Protein AF-A0A9D7UVH6-F1 (afdb_monomer_lite)

Foldseek 3Di:
DQLVVLLVCVVVVVLVSSQVSLVVLVVVCVVPPDDPPPLSSLLSNLVSQLVVVVVVDPDPCSVQAPRPSLVSLVVSLVVLVVVLVPDPDPVVSVVSCPPPSNVVSVVSNVVPPQDWDKFWFFALVQPDPDPQDPVRTDIFTDGQDDPVLSVDPDPLVSLLVSLVRVVVRCVVVRGDHDLVRSCVVSVHDSVSSVVSVVVVVVVD

Secondary structure (DSSP, 8-state):
-HHHHHHHHHHTT-HHHHHHHHHHHHHHHHHS---TTHHHHHHHHHHHHHHHHHHH---S-GGGS--HHHHHHHHHHHHHHHHHHTSS-HHHHHHHHTSHHHHHHHHHHHHHS---EEEEEEBGGG--SS---GGGEEEEEE-SS-GGGGG---HHHHHHHHHHHHHHHHHHTTB---HHHHHHHTT--HHHHHHHHHHHHHH-

Radius of gyration: 22.28 Å; chains: 1; bounding box: 56×31×60 Å

Sequence (204 aa):
MQSFQAYALWQMGRGKEALALSAAAVAALEQTPGGECIQDIYWHHSQILADDERRATNDEDWSLVVSRASEYVEKAYRIVTQQAESLPDEAWQEQFWRRPLHNAIRAAWQARQPQKARVCLPRLETAVAGRTAVDQTIEIEWTPTHPDDAYIQDKVVRRRRQLARLLAKAEAQGGRPTIADLAAALNSSPPTIKRDLAAIRRDA

pLDDT: mean 87.15, std 12.06, range [50.94, 97.81]

Structure (mmCIF, N/CA/C/O backbone):
data_AF-A0A9D7UVH6-F1
#
_entry.id   AF-A0A9D7UVH6-F1
#
loop_
_atom_site.group_PDB
_atom_site.id
_atom_site.type_symbol
_atom_site.label_atom_id
_atom_site.label_alt_id
_atom_site.label_comp_id
_atom_site.label_asym_id
_atom_site.label_entity_id
_atom_site.label_seq_id
_atom_site.pdbx_PDB_ins_code
_atom_site.Cartn_x
_atom_site.Cartn_y
_atom_site.Cartn_z
_atom_site.occupancy
_atom_site.B_iso_or_equiv
_atom_site.auth_seq_id
_atom_site.auth_comp_id
_atom_site.auth_asym_id
_atom_site.auth_atom_id
_atom_site.pdbx_PDB_model_num
ATOM 1 N N . MET A 1 1 ? 15.902 -3.845 -20.488 1.00 79.44 1 MET A N 1
ATOM 2 C CA . MET A 1 1 ? 15.672 -2.671 -21.373 1.00 79.44 1 MET A CA 1
ATOM 3 C C . MET A 1 1 ? 14.195 -2.308 -21.552 1.00 79.44 1 MET A C 1
ATOM 5 O O . MET A 1 1 ? 13.884 -1.128 -21.465 1.00 79.44 1 MET A O 1
ATOM 9 N N . GLN A 1 2 ? 13.280 -3.264 -21.758 1.00 90.75 2 GLN A N 1
ATOM 10 C CA . GLN A 1 2 ? 11.856 -2.966 -22.016 1.00 90.75 2 GLN A CA 1
ATOM 11 C C . GLN A 1 2 ? 11.158 -2.151 -20.908 1.00 90.75 2 GLN A C 1
ATOM 13 O O . GLN A 1 2 ? 10.370 -1.264 -21.220 1.00 90.75 2 GLN A O 1
ATOM 18 N N . SER A 1 3 ? 11.480 -2.375 -19.628 1.00 93.19 3 SER A N 1
ATOM 19 C CA . SER A 1 3 ? 10.894 -1.607 -18.515 1.00 93.19 3 SER A CA 1
ATOM 20 C C . SER A 1 3 ? 11.265 -0.119 -18.539 1.00 93.19 3 SER A C 1
ATOM 22 O O . SER A 1 3 ? 10.402 0.725 -18.325 1.00 93.19 3 SER A O 1
ATOM 24 N N . PHE A 1 4 ? 12.518 0.222 -18.851 1.00 95.50 4 PHE A N 1
ATOM 25 C CA . PHE A 1 4 ? 12.967 1.614 -18.982 1.00 95.50 4 PHE A CA 1
ATOM 26 C C . PHE A 1 4 ? 12.319 2.309 -20.179 1.00 95.50 4 PHE A C 1
ATOM 28 O O . PHE A 1 4 ? 11.916 3.464 -20.079 1.00 95.50 4 PHE A O 1
ATOM 35 N N . GLN A 1 5 ? 12.158 1.592 -21.295 1.00 97.00 5 GLN A N 1
ATOM 36 C CA . GLN A 1 5 ? 11.414 2.099 -22.446 1.00 97.00 5 GLN A CA 1
ATOM 37 C C . GLN A 1 5 ? 9.944 2.354 -22.084 1.00 97.00 5 GLN A C 1
ATOM 39 O O . GLN A 1 5 ? 9.411 3.408 -22.425 1.00 97.00 5 GLN A O 1
ATOM 44 N N . ALA A 1 6 ? 9.300 1.436 -21.357 1.00 96.75 6 ALA A N 1
ATOM 45 C CA . ALA A 1 6 ? 7.934 1.628 -20.876 1.00 96.75 6 ALA A CA 1
ATOM 46 C C . ALA A 1 6 ? 7.826 2.862 -19.969 1.00 96.75 6 ALA A C 1
ATOM 48 O O . ALA A 1 6 ? 6.933 3.687 -20.150 1.00 96.75 6 ALA A O 1
ATOM 49 N N . TYR A 1 7 ? 8.776 3.036 -19.048 1.00 95.62 7 TYR A N 1
ATOM 50 C CA . TYR A 1 7 ? 8.822 4.201 -18.170 1.00 95.62 7 TYR A CA 1
ATOM 51 C C . TYR A 1 7 ? 9.022 5.513 -18.946 1.00 95.62 7 TYR A C 1
ATOM 53 O O . TYR A 1 7 ? 8.344 6.500 -18.672 1.00 95.62 7 TYR A O 1
ATOM 61 N N . ALA A 1 8 ? 9.881 5.523 -19.969 1.00 97.25 8 ALA A N 1
ATOM 62 C CA . ALA A 1 8 ? 10.058 6.684 -20.841 1.00 97.25 8 ALA A CA 1
ATOM 63 C C . ALA A 1 8 ? 8.774 7.029 -21.617 1.00 97.25 8 ALA A C 1
ATOM 65 O O . ALA A 1 8 ? 8.382 8.193 -21.671 1.00 97.25 8 ALA A O 1
ATOM 66 N N . LEU A 1 9 ? 8.077 6.027 -22.168 1.00 97.44 9 LEU A N 1
ATOM 67 C CA . LEU A 1 9 ? 6.782 6.224 -22.832 1.00 97.44 9 LEU A CA 1
ATOM 68 C C . LEU A 1 9 ? 5.736 6.808 -21.875 1.00 97.44 9 LEU A C 1
ATOM 70 O O . LEU A 1 9 ? 4.976 7.697 -22.263 1.00 97.44 9 LEU A O 1
ATOM 74 N N . TRP A 1 10 ? 5.721 6.347 -20.623 1.00 97.19 10 TRP A N 1
ATOM 75 C CA . TRP A 1 10 ? 4.830 6.871 -19.591 1.00 97.19 10 TRP A CA 1
ATOM 76 C C . TRP A 1 10 ? 5.097 8.351 -19.304 1.00 97.19 10 TRP A C 1
ATOM 78 O O . TRP A 1 10 ? 4.164 9.152 -19.333 1.00 97.19 10 TRP A O 1
ATOM 88 N N . GLN A 1 11 ? 6.368 8.733 -19.137 1.00 96.12 11 GLN A N 1
ATOM 89 C CA . GLN A 1 11 ? 6.783 10.130 -18.945 1.00 96.12 11 GLN A CA 1
ATOM 90 C C . GLN A 1 11 ? 6.410 11.033 -20.133 1.00 96.12 11 GLN A C 1
ATOM 92 O O . GLN A 1 11 ? 6.140 12.216 -19.954 1.00 96.12 11 GLN A O 1
ATOM 97 N N . MET A 1 12 ? 6.329 10.476 -21.345 1.00 97.31 12 MET A N 1
ATOM 98 C CA . MET A 1 12 ? 5.872 11.182 -22.551 1.00 97.31 12 MET A CA 1
ATOM 99 C C . MET A 1 12 ? 4.338 11.224 -22.702 1.00 97.31 12 MET A C 1
ATOM 101 O O . MET A 1 12 ? 3.833 11.630 -23.746 1.00 97.31 12 MET A O 1
ATOM 105 N N . GLY A 1 13 ? 3.576 10.769 -21.703 1.00 95.62 13 GLY A N 1
ATOM 106 C CA . GLY A 1 13 ? 2.111 10.760 -21.731 1.00 95.62 13 GLY A CA 1
ATOM 107 C C . GLY A 1 13 ? 1.484 9.604 -22.520 1.00 95.62 13 GLY A C 1
ATOM 108 O O . GLY A 1 13 ? 0.258 9.529 -22.621 1.00 95.62 13 GLY A O 1
ATOM 109 N N . ARG A 1 14 ? 2.279 8.653 -23.033 1.00 96.69 14 ARG A N 1
ATOM 110 C CA . ARG A 1 14 ? 1.808 7.493 -23.817 1.00 96.69 14 ARG A CA 1
ATOM 111 C C . ARG A 1 14 ? 1.398 6.328 -22.909 1.00 96.69 14 ARG A C 1
ATOM 113 O O . ARG A 1 14 ? 1.913 5.218 -23.022 1.00 96.69 14 ARG A O 1
ATOM 120 N N . GLY A 1 15 ? 0.456 6.589 -21.999 1.00 95.19 15 GLY A N 1
ATOM 121 C CA . GLY A 1 15 ? 0.085 5.683 -20.901 1.00 95.19 15 GLY A CA 1
ATOM 122 C C . GLY A 1 15 ? -0.301 4.265 -21.339 1.00 95.19 15 GLY A C 1
ATOM 123 O O . GLY A 1 15 ? 0.240 3.301 -20.810 1.00 95.19 15 GLY A O 1
ATOM 124 N N . LYS A 1 16 ? -1.157 4.119 -22.362 1.00 95.75 16 LYS A N 1
ATOM 125 C CA . LYS A 1 16 ? -1.603 2.795 -22.847 1.00 95.75 16 LYS A CA 1
ATOM 126 C C . LYS A 1 16 ? -0.449 1.933 -23.367 1.00 95.75 16 LYS A C 1
ATOM 128 O O . LYS A 1 16 ? -0.381 0.743 -23.077 1.00 95.75 16 LYS A O 1
ATOM 133 N N . GLU A 1 17 ? 0.465 2.536 -24.123 1.00 97.38 17 GLU A N 1
ATOM 134 C CA . GLU A 1 17 ? 1.629 1.834 -24.671 1.00 97.38 17 GLU A CA 1
ATOM 135 C C . GLU A 1 17 ? 2.638 1.487 -23.578 1.00 97.38 17 GLU A C 1
ATOM 137 O O . GLU A 1 17 ? 3.169 0.378 -23.550 1.00 97.38 17 GLU A O 1
ATOM 142 N N . ALA A 1 18 ? 2.860 2.413 -22.643 1.00 97.56 18 ALA A N 1
ATOM 143 C CA . ALA A 1 18 ? 3.689 2.172 -21.474 1.00 97.56 18 ALA A CA 1
ATOM 144 C C . ALA A 1 18 ? 3.146 1.026 -20.609 1.00 97.56 18 ALA A C 1
ATOM 146 O O . ALA A 1 18 ? 3.911 0.174 -20.153 1.00 97.56 18 ALA A O 1
ATOM 147 N N . LEU A 1 19 ? 1.827 0.965 -20.407 1.00 96.69 19 LEU A N 1
ATOM 148 C CA . LEU A 1 19 ? 1.192 -0.102 -19.643 1.00 96.69 19 LEU A CA 1
ATOM 149 C C . LEU A 1 19 ? 1.368 -1.456 -20.334 1.00 96.69 19 LEU A C 1
ATOM 151 O O . LEU A 1 19 ? 1.836 -2.397 -19.700 1.00 96.69 19 LEU A O 1
ATOM 155 N N . ALA A 1 20 ? 1.077 -1.542 -21.635 1.00 97.25 20 ALA A N 1
ATOM 156 C CA . ALA A 1 20 ? 1.255 -2.775 -22.398 1.00 97.25 20 ALA A CA 1
ATOM 157 C C . ALA A 1 20 ? 2.717 -3.260 -22.380 1.00 97.25 20 ALA A C 1
ATOM 159 O O . ALA A 1 20 ? 2.982 -4.435 -22.124 1.00 97.25 20 ALA A O 1
ATOM 160 N N . LEU A 1 21 ? 3.675 -2.351 -22.593 1.00 97.81 21 LEU A N 1
ATOM 161 C CA . LEU A 1 21 ? 5.096 -2.696 -22.622 1.00 97.81 21 LEU A CA 1
ATOM 162 C C . LEU A 1 21 ? 5.633 -3.087 -21.237 1.00 97.81 21 LEU A C 1
ATOM 164 O O . LEU A 1 21 ? 6.409 -4.036 -21.126 1.00 97.81 21 LEU A O 1
ATOM 168 N N . SER A 1 22 ? 5.216 -2.393 -20.174 1.00 97.62 22 SER A N 1
ATOM 169 C CA . SER A 1 22 ? 5.611 -2.755 -18.806 1.00 97.62 22 SER A CA 1
ATOM 170 C C . SER A 1 22 ? 4.994 -4.082 -18.359 1.00 97.62 22 SER A C 1
ATOM 172 O O . SER A 1 22 ? 5.694 -4.885 -17.748 1.00 97.62 22 SER A O 1
ATOM 174 N N . ALA A 1 23 ? 3.737 -4.360 -18.725 1.00 97.06 23 ALA A N 1
ATOM 175 C CA . ALA A 1 23 ? 3.093 -5.645 -18.463 1.00 97.06 23 ALA A CA 1
ATOM 176 C C . ALA A 1 23 ? 3.812 -6.799 -19.182 1.00 97.06 23 ALA A C 1
ATOM 178 O O . ALA A 1 23 ? 4.048 -7.844 -18.580 1.00 97.06 23 ALA A O 1
ATOM 179 N N . ALA A 1 24 ? 4.231 -6.599 -20.437 1.00 97.06 24 ALA A N 1
ATOM 180 C CA . ALA A 1 24 ? 5.031 -7.582 -21.168 1.00 97.06 24 ALA A CA 1
ATOM 181 C C . ALA A 1 24 ? 6.394 -7.836 -20.499 1.00 97.06 24 ALA A C 1
ATOM 183 O O . ALA A 1 24 ? 6.820 -8.985 -20.394 1.00 97.06 24 ALA A O 1
ATOM 184 N N . ALA A 1 25 ? 7.055 -6.786 -19.995 1.00 96.62 25 ALA A N 1
ATOM 185 C CA . ALA A 1 25 ? 8.318 -6.923 -19.271 1.00 96.62 25 ALA A CA 1
ATOM 186 C C . ALA A 1 25 ? 8.159 -7.720 -17.961 1.00 96.62 25 ALA A C 1
ATOM 188 O O . ALA A 1 25 ? 9.009 -8.552 -17.648 1.00 96.62 25 ALA A O 1
ATOM 189 N N . VAL A 1 26 ? 7.067 -7.499 -17.219 1.00 97.00 26 VAL A N 1
ATOM 190 C CA . VAL A 1 26 ? 6.727 -8.292 -16.025 1.00 97.00 26 VAL A CA 1
ATOM 191 C C . VAL A 1 26 ? 6.454 -9.747 -16.397 1.00 97.00 26 VAL A C 1
ATOM 193 O O . VAL A 1 26 ? 7.028 -10.641 -15.784 1.00 97.00 26 VAL A O 1
ATOM 196 N N . ALA A 1 27 ? 5.644 -9.998 -17.428 1.00 96.38 27 ALA A N 1
ATOM 197 C CA . ALA A 1 27 ? 5.330 -11.357 -17.863 1.00 96.38 27 ALA A CA 1
ATOM 198 C C . ALA A 1 27 ? 6.587 -12.133 -18.295 1.00 96.38 27 ALA A C 1
ATOM 200 O O . ALA A 1 27 ? 6.740 -13.300 -17.944 1.00 96.38 27 ALA A O 1
ATOM 201 N N . ALA A 1 28 ? 7.514 -11.487 -19.009 1.00 95.62 28 ALA A N 1
ATOM 202 C CA . ALA A 1 28 ? 8.786 -12.095 -19.396 1.00 95.62 28 ALA A CA 1
ATOM 203 C C . ALA A 1 28 ? 9.656 -12.446 -18.175 1.00 95.62 28 ALA A C 1
ATOM 205 O O . ALA A 1 28 ? 10.210 -13.542 -18.105 1.00 95.62 28 ALA A O 1
ATOM 206 N N . LEU A 1 29 ? 9.731 -11.543 -17.191 1.00 95.88 29 LEU A N 1
ATOM 207 C CA . LEU A 1 29 ? 10.433 -11.781 -15.928 1.00 95.88 29 LEU A CA 1
ATOM 208 C C . LEU A 1 29 ? 9.811 -12.940 -15.129 1.00 95.88 29 LEU A C 1
ATOM 210 O O . LEU A 1 29 ? 10.537 -13.737 -14.546 1.00 95.88 29 LEU A O 1
ATOM 214 N N . GLU A 1 30 ? 8.482 -13.052 -15.095 1.00 93.94 30 GLU A N 1
ATOM 215 C CA . GLU A 1 30 ? 7.788 -14.129 -14.377 1.00 93.94 30 GLU A CA 1
ATOM 216 C C . GLU A 1 30 ? 7.937 -15.494 -15.074 1.00 93.94 30 GLU A C 1
ATOM 218 O O . GLU A 1 30 ? 7.978 -16.522 -14.401 1.00 93.94 30 GLU A O 1
ATOM 223 N N . GLN A 1 31 ? 8.084 -15.518 -16.404 1.00 95.31 31 GLN A N 1
ATOM 224 C CA . GLN A 1 31 ? 8.358 -16.744 -17.166 1.00 95.31 31 GLN A CA 1
ATOM 225 C C . GLN A 1 31 ? 9.802 -17.229 -17.024 1.00 95.31 31 GLN A C 1
ATOM 227 O O . GLN A 1 31 ? 10.060 -18.431 -17.046 1.00 95.31 31 GLN A O 1
ATOM 232 N N . THR A 1 32 ? 10.764 -16.316 -16.913 1.00 93.56 32 THR A N 1
ATOM 233 C CA . THR A 1 32 ? 12.180 -16.655 -16.726 1.00 93.56 32 THR A CA 1
ATOM 234 C C . THR A 1 32 ? 12.763 -15.780 -15.620 1.00 93.56 32 THR A C 1
ATOM 236 O O . THR A 1 32 ? 13.377 -14.750 -15.906 1.00 93.56 32 THR A O 1
ATOM 239 N N . PRO A 1 33 ? 12.564 -16.171 -14.345 1.00 89.50 33 PRO A N 1
ATOM 240 C CA . PRO A 1 33 ? 13.056 -15.402 -13.214 1.00 89.50 33 PRO A CA 1
ATOM 241 C C . PRO A 1 33 ? 14.580 -15.291 -13.237 1.00 89.50 33 PRO A C 1
ATOM 243 O O . PRO A 1 33 ? 15.288 -16.293 -13.323 1.00 89.50 33 PRO A O 1
ATOM 246 N N . GLY A 1 34 ? 15.086 -14.066 -13.129 1.00 86.31 34 GLY A N 1
ATOM 247 C CA . GLY A 1 34 ? 16.517 -13.782 -13.116 1.00 86.31 34 GLY A CA 1
ATOM 248 C C . GLY A 1 34 ? 16.868 -12.519 -13.897 1.00 86.31 34 GLY A C 1
ATOM 249 O O . GLY A 1 34 ? 16.015 -11.893 -14.523 1.00 86.31 34 GLY A O 1
ATOM 250 N N . GLY A 1 35 ? 18.145 -12.146 -13.842 1.00 87.56 35 GLY A N 1
ATOM 251 C CA . GLY A 1 35 ? 18.682 -10.969 -14.521 1.00 87.56 35 GLY A CA 1
ATOM 252 C C . GLY A 1 35 ? 18.925 -9.775 -13.601 1.00 87.56 35 GLY A C 1
ATOM 253 O O . GLY A 1 35 ? 18.605 -9.777 -12.413 1.00 87.56 35 GLY A O 1
ATOM 254 N N . GLU A 1 36 ? 19.541 -8.748 -14.172 1.00 83.69 36 GLU A N 1
ATOM 255 C CA . GLU A 1 36 ? 19.801 -7.481 -13.495 1.00 83.69 36 GLU A CA 1
ATOM 256 C C . GLU A 1 36 ? 18.535 -6.606 -13.491 1.00 83.69 36 GLU A C 1
ATOM 258 O O . GLU A 1 36 ? 17.686 -6.712 -14.379 1.00 83.69 36 GLU A O 1
ATOM 263 N N . CYS A 1 37 ? 18.410 -5.715 -12.501 1.00 90.44 37 CYS A N 1
ATOM 264 C CA . CYS A 1 37 ? 17.332 -4.715 -12.429 1.00 90.44 37 CYS A CA 1
ATOM 265 C C . CYS A 1 37 ? 15.901 -5.287 -12.305 1.00 90.44 37 CYS A C 1
ATOM 267 O O . CYS A 1 37 ? 14.936 -4.669 -12.762 1.00 90.44 37 CYS A O 1
ATOM 269 N N . ILE A 1 38 ? 15.729 -6.451 -11.666 1.00 95.62 38 ILE A N 1
ATOM 270 C CA . ILE A 1 38 ? 14.406 -7.051 -11.387 1.00 95.62 38 ILE A CA 1
ATOM 271 C C . ILE A 1 38 ? 13.506 -6.061 -10.627 1.00 95.62 38 ILE A C 1
ATOM 273 O O . ILE A 1 38 ? 12.335 -5.879 -10.968 1.00 95.62 38 ILE A O 1
ATOM 277 N N . GLN A 1 39 ? 14.062 -5.378 -9.623 1.00 95.88 39 GLN A N 1
ATOM 278 C CA . GLN A 1 39 ? 13.358 -4.366 -8.839 1.00 95.88 39 GLN A CA 1
ATOM 279 C C . GLN A 1 39 ? 12.865 -3.188 -9.693 1.00 95.88 39 GLN A C 1
ATOM 281 O O . GLN A 1 39 ? 11.768 -2.689 -9.453 1.00 95.88 39 GLN A O 1
ATOM 286 N N . ASP A 1 40 ? 13.621 -2.781 -10.719 1.00 96.62 40 ASP A N 1
ATOM 287 C CA . ASP A 1 40 ? 13.246 -1.704 -11.636 1.00 96.62 40 ASP A CA 1
ATOM 288 C C . ASP A 1 40 ? 12.039 -2.098 -12.492 1.00 96.62 40 ASP A C 1
ATOM 290 O O . ASP A 1 40 ? 11.161 -1.275 -12.737 1.00 96.62 40 ASP A O 1
ATOM 294 N N . ILE A 1 41 ? 11.961 -3.360 -12.936 1.00 97.12 41 ILE A N 1
ATOM 295 C CA . ILE A 1 41 ? 10.827 -3.864 -13.729 1.00 97.12 41 ILE A CA 1
ATOM 296 C C . ILE A 1 41 ? 9.531 -3.757 -12.918 1.00 97.12 41 ILE A C 1
ATOM 298 O O . ILE A 1 41 ? 8.565 -3.146 -13.383 1.00 97.12 41 ILE A O 1
ATOM 302 N N . TYR A 1 42 ? 9.527 -4.291 -11.695 1.00 97.56 42 TYR A N 1
ATOM 303 C CA . TYR A 1 42 ? 8.358 -4.223 -10.818 1.00 97.56 42 TYR A CA 1
ATOM 304 C C . TYR A 1 42 ? 8.028 -2.790 -10.395 1.00 97.56 42 TYR A C 1
ATOM 306 O O . TYR A 1 42 ? 6.858 -2.400 -10.406 1.00 97.56 42 TYR A O 1
ATOM 314 N N . TRP A 1 43 ? 9.042 -1.979 -10.083 1.00 97.44 43 TRP A N 1
ATOM 315 C CA . TRP A 1 43 ? 8.845 -0.581 -9.720 1.00 97.44 43 TRP A CA 1
ATOM 316 C C . TRP A 1 43 ? 8.212 0.219 -10.860 1.00 97.44 43 TRP A C 1
ATOM 318 O O . TRP A 1 43 ? 7.159 0.821 -10.654 1.00 97.44 43 TRP A O 1
ATOM 328 N N . HIS A 1 44 ? 8.784 0.189 -12.068 1.00 97.50 44 HIS A N 1
ATOM 329 C CA . HIS A 1 44 ? 8.237 0.912 -13.219 1.00 97.50 44 HIS A CA 1
ATOM 330 C C . HIS A 1 44 ? 6.808 0.475 -13.535 1.00 97.50 44 HIS A C 1
ATOM 332 O O . HIS A 1 44 ? 5.945 1.332 -13.721 1.00 97.50 44 HIS A O 1
ATOM 338 N N . HIS A 1 45 ? 6.533 -0.834 -13.539 1.00 97.38 45 HIS A N 1
ATOM 339 C CA . HIS A 1 45 ? 5.181 -1.325 -13.784 1.00 97.38 45 HIS A CA 1
ATOM 340 C C . HIS A 1 45 ? 4.199 -0.831 -12.713 1.00 97.38 45 HIS A C 1
ATOM 342 O O . HIS A 1 45 ? 3.116 -0.371 -13.059 1.00 97.38 45 HIS A O 1
ATOM 348 N N . SER A 1 46 ? 4.601 -0.814 -11.435 1.00 95.88 46 SER A N 1
ATOM 349 C CA . SER A 1 46 ? 3.764 -0.268 -10.358 1.00 95.88 46 SER A CA 1
ATOM 350 C C . SER A 1 46 ? 3.417 1.213 -10.559 1.00 95.88 46 SER A C 1
ATOM 352 O O . SER A 1 46 ? 2.274 1.605 -10.346 1.00 95.88 46 SER A O 1
ATOM 354 N N . GLN A 1 47 ? 4.366 2.043 -11.006 1.00 95.38 47 GLN A N 1
ATOM 355 C CA . GLN A 1 47 ? 4.123 3.475 -11.218 1.00 95.38 47 GLN A CA 1
ATOM 356 C C . GLN A 1 47 ? 3.153 3.709 -12.378 1.00 95.38 47 GLN A C 1
ATOM 358 O O . GLN A 1 47 ? 2.213 4.492 -12.259 1.00 95.38 47 GLN A O 1
ATOM 363 N N . ILE A 1 48 ? 3.363 2.985 -13.480 1.00 95.75 48 ILE A N 1
ATOM 364 C CA . ILE A 1 48 ? 2.525 3.069 -14.679 1.00 95.75 48 ILE A CA 1
ATOM 365 C C . ILE A 1 48 ? 1.106 2.581 -14.374 1.00 95.75 48 ILE A C 1
ATOM 367 O O . ILE A 1 48 ? 0.137 3.241 -14.738 1.00 95.75 48 ILE A O 1
ATOM 371 N N . LEU A 1 49 ? 0.982 1.451 -13.675 1.00 94.00 49 LEU A N 1
ATOM 372 C CA . LEU A 1 49 ? -0.302 0.863 -13.312 1.00 94.00 49 LEU A CA 1
ATOM 373 C C . LEU A 1 49 ? -1.079 1.760 -12.343 1.00 94.00 49 LEU A C 1
ATOM 375 O O . LEU A 1 49 ? -2.266 1.975 -12.545 1.00 94.00 49 LEU A O 1
ATOM 379 N N . ALA A 1 50 ? -0.413 2.348 -11.345 1.00 90.44 50 ALA A N 1
ATOM 380 C CA . ALA A 1 50 ? -1.059 3.274 -10.416 1.00 90.44 50 ALA A CA 1
ATOM 381 C C . ALA A 1 50 ? -1.606 4.530 -11.118 1.00 90.44 50 ALA A C 1
ATOM 383 O O . ALA A 1 50 ? -2.654 5.035 -10.727 1.00 90.44 50 ALA A O 1
ATOM 384 N N . ASP A 1 51 ? -0.909 5.049 -12.133 1.00 90.50 51 ASP A N 1
ATOM 385 C CA . ASP A 1 51 ? -1.367 6.202 -12.918 1.00 90.50 51 ASP A CA 1
ATOM 386 C C . ASP A 1 51 ? -2.494 5.841 -13.899 1.00 90.50 51 ASP A C 1
ATOM 388 O O . ASP A 1 51 ? -3.435 6.615 -14.060 1.00 90.50 51 ASP A O 1
ATOM 392 N N . ASP A 1 52 ? -2.434 4.667 -14.532 1.00 91.00 52 ASP A N 1
ATOM 393 C CA . ASP A 1 52 ? -3.513 4.180 -15.401 1.00 91.00 52 ASP A CA 1
ATOM 394 C C . ASP A 1 52 ? -4.801 3.956 -14.612 1.00 91.00 52 ASP A C 1
ATOM 396 O O . ASP A 1 52 ? -5.851 4.493 -14.973 1.00 91.00 52 ASP A O 1
ATOM 400 N N . GLU A 1 53 ? -4.697 3.258 -13.477 1.00 87.38 53 GLU A N 1
ATOM 401 C CA . GLU A 1 53 ? -5.828 3.099 -12.579 1.00 87.38 53 GLU A CA 1
ATOM 402 C C . GLU A 1 53 ? -6.323 4.491 -12.157 1.00 87.38 53 GLU A C 1
ATOM 404 O O . GLU A 1 53 ? -7.523 4.731 -12.287 1.00 87.38 53 GLU A O 1
ATOM 409 N N . ARG A 1 54 ? -5.421 5.442 -11.807 1.00 83.81 54 ARG A N 1
ATOM 410 C CA . ARG A 1 54 ? -5.762 6.846 -11.465 1.00 83.81 54 ARG A CA 1
ATOM 411 C C . ARG A 1 54 ? -6.719 7.502 -12.438 1.00 83.81 54 ARG A C 1
ATOM 413 O O . ARG A 1 54 ? -7.678 8.151 -12.031 1.00 83.81 54 ARG A O 1
ATOM 420 N N . ARG A 1 55 ? -6.435 7.333 -13.722 1.00 84.31 55 ARG A N 1
ATOM 421 C CA . ARG A 1 55 ? -7.204 7.925 -14.816 1.00 84.31 55 ARG A CA 1
ATOM 422 C C . ARG A 1 55 ? -8.512 7.187 -15.082 1.00 84.31 55 ARG A C 1
ATOM 424 O O . ARG A 1 55 ? -9.443 7.800 -15.592 1.00 84.31 55 ARG A O 1
ATOM 431 N N . ALA A 1 56 ? -8.575 5.890 -14.788 1.00 82.12 56 ALA A N 1
ATOM 432 C CA . ALA A 1 56 ? -9.766 5.075 -15.006 1.00 82.12 56 ALA A CA 1
ATOM 433 C C . ALA A 1 56 ? -10.866 5.352 -13.968 1.00 82.12 56 ALA A C 1
ATOM 435 O O . ALA A 1 56 ? -12.054 5.284 -14.290 1.00 82.12 56 ALA A O 1
ATOM 436 N N . THR A 1 57 ? -10.492 5.690 -12.733 1.00 74.94 57 THR A N 1
ATOM 437 C CA . THR A 1 57 ? -11.458 6.020 -11.679 1.00 74.94 57 THR A CA 1
ATOM 438 C C . THR A 1 57 ? -11.797 7.510 -11.729 1.00 74.94 57 THR A C 1
ATOM 440 O O . THR A 1 57 ? -11.024 8.345 -11.269 1.00 74.94 57 THR A O 1
ATOM 443 N N . ASN A 1 58 ? -12.992 7.836 -12.233 1.00 63.75 58 ASN A N 1
ATOM 444 C CA . ASN A 1 58 ? -13.610 9.173 -12.146 1.00 63.75 58 ASN A CA 1
ATOM 445 C C . ASN A 1 58 ? -14.026 9.572 -10.711 1.00 63.75 58 ASN A C 1
ATOM 447 O O . ASN A 1 58 ? -14.610 10.634 -10.512 1.00 63.75 58 ASN A O 1
ATOM 451 N N . ASP A 1 59 ? -13.800 8.703 -9.728 1.00 55.16 59 ASP A N 1
ATOM 452 C CA . ASP A 1 59 ? -14.237 8.876 -8.346 1.00 55.16 59 ASP A CA 1
ATOM 453 C C . ASP A 1 59 ? -13.196 9.696 -7.559 1.00 55.16 59 ASP A C 1
ATOM 455 O O . ASP A 1 59 ? -12.006 9.370 -7.554 1.00 55.16 59 ASP A O 1
ATOM 459 N N . GLU A 1 60 ? -13.638 10.760 -6.881 1.00 54.22 60 GLU A N 1
ATOM 460 C CA . GLU A 1 60 ? -12.787 11.697 -6.119 1.00 54.22 60 GLU A CA 1
ATOM 461 C C . GLU A 1 60 ? -12.064 11.036 -4.929 1.00 54.22 60 GLU A C 1
ATOM 463 O O . GLU A 1 60 ? -11.178 11.633 -4.318 1.00 54.22 60 GLU A O 1
ATOM 468 N N . ASP A 1 61 ? -12.403 9.788 -4.597 1.00 57.03 61 ASP A N 1
ATOM 469 C CA . ASP A 1 61 ? -11.877 9.073 -3.437 1.00 57.03 61 ASP A CA 1
ATOM 470 C C . ASP A 1 61 ? -10.927 7.932 -3.829 1.00 57.03 61 ASP A C 1
ATOM 472 O O . ASP A 1 61 ? -11.165 6.744 -3.594 1.00 57.03 61 ASP A O 1
ATOM 476 N N . TRP A 1 62 ? -9.801 8.339 -4.415 1.00 55.72 62 TRP A N 1
ATOM 477 C CA . TRP A 1 62 ? -8.670 7.500 -4.824 1.00 55.72 62 TRP A CA 1
ATOM 478 C C . TRP A 1 62 ? -7.997 6.716 -3.688 1.00 55.72 62 TRP A C 1
ATOM 480 O O . TRP A 1 62 ? -7.193 5.818 -3.934 1.00 55.72 62 TRP A O 1
ATOM 490 N N . SER A 1 63 ? -8.317 7.041 -2.434 1.00 52.19 63 SER A N 1
ATOM 491 C CA . SER A 1 63 ? -7.695 6.442 -1.252 1.00 52.19 63 SER A CA 1
ATOM 492 C C . SER A 1 63 ? -8.108 4.981 -1.004 1.00 52.19 63 SER A C 1
ATOM 494 O O . SER A 1 63 ? -7.568 4.334 -0.107 1.00 52.19 63 SER A O 1
ATOM 496 N N . LEU A 1 64 ? -9.065 4.456 -1.784 1.00 50.94 64 LEU A N 1
ATOM 497 C CA . LEU A 1 64 ? -9.861 3.277 -1.427 1.00 50.94 64 LEU A CA 1
ATOM 498 C C . LEU A 1 64 ? -9.734 2.067 -2.356 1.00 50.94 64 LEU A C 1
ATOM 500 O O . LEU A 1 64 ? -10.300 1.020 -2.045 1.00 50.94 64 LEU A O 1
ATOM 504 N N . VAL A 1 65 ? -9.011 2.184 -3.467 1.00 54.50 65 VAL A N 1
ATOM 505 C CA . VAL A 1 65 ? -8.762 1.062 -4.380 1.00 54.50 65 VAL A CA 1
ATOM 506 C C . VAL A 1 65 ? -7.483 0.351 -3.927 1.00 54.50 65 VAL A C 1
ATOM 508 O O . VAL A 1 65 ? -6.428 0.989 -3.872 1.00 54.50 65 VAL A O 1
ATOM 511 N N . VAL A 1 66 ? -7.532 -0.963 -3.625 1.00 59.19 66 VAL A N 1
ATOM 512 C CA . VAL A 1 66 ? -6.302 -1.788 -3.653 1.00 59.19 66 VAL A CA 1
ATOM 513 C C . VAL A 1 66 ? -5.801 -1.739 -5.078 1.00 59.19 66 VAL A C 1
ATOM 515 O O . VAL A 1 66 ? -6.246 -2.489 -5.943 1.00 59.19 66 VAL A O 1
ATOM 518 N N . SER A 1 67 ? -4.898 -0.805 -5.320 1.00 73.06 67 SER A N 1
ATOM 519 C CA . SER A 1 67 ? -4.244 -0.679 -6.602 1.00 73.06 67 SER A CA 1
ATOM 520 C C . SER A 1 67 ? -3.488 -1.973 -6.873 1.00 73.06 67 SER A C 1
ATOM 522 O O . SER A 1 67 ? -2.711 -2.411 -6.014 1.00 73.06 67 SER A O 1
ATOM 524 N N . ARG A 1 68 ? -3.659 -2.568 -8.061 1.00 85.00 68 ARG A N 1
ATOM 525 C CA . ARG A 1 68 ? -2.834 -3.709 -8.491 1.00 85.00 68 ARG A CA 1
ATOM 526 C C . ARG A 1 68 ? -1.350 -3.335 -8.461 1.00 85.00 68 ARG A C 1
ATOM 528 O O . ARG A 1 68 ? -0.495 -4.194 -8.278 1.00 85.00 68 ARG A O 1
ATOM 535 N N . ALA A 1 69 ? -1.026 -2.041 -8.534 1.00 89.75 69 ALA A N 1
ATOM 536 C CA . ALA A 1 69 ? 0.328 -1.542 -8.335 1.00 89.75 69 ALA A CA 1
ATOM 537 C C . ALA A 1 69 ? 0.926 -1.902 -6.966 1.00 89.75 69 ALA A C 1
ATOM 539 O O . ALA A 1 69 ? 2.145 -2.018 -6.856 1.00 89.75 69 ALA A O 1
ATOM 540 N N . SER A 1 70 ? 0.109 -2.069 -5.922 1.00 89.19 70 SER A N 1
ATOM 541 C CA . SER A 1 70 ? 0.589 -2.405 -4.575 1.00 89.19 70 SER A CA 1
ATOM 542 C C . SER A 1 70 ? 1.271 -3.769 -4.528 1.00 89.19 70 SER A C 1
ATOM 544 O O . SER A 1 70 ? 2.321 -3.882 -3.901 1.00 89.19 70 SER A O 1
ATOM 546 N N . GLU A 1 71 ? 0.745 -4.757 -5.258 1.00 91.00 71 GLU A N 1
ATOM 547 C CA . GLU A 1 71 ? 1.377 -6.076 -5.401 1.00 91.00 71 GLU A CA 1
ATOM 548 C C . GLU A 1 71 ? 2.791 -5.940 -5.982 1.00 91.00 71 GLU A C 1
ATOM 550 O O . GLU A 1 71 ? 3.755 -6.526 -5.490 1.00 91.00 71 GLU A O 1
ATOM 555 N N . TYR A 1 72 ? 2.943 -5.109 -7.013 1.00 95.06 72 TYR A N 1
ATOM 556 C CA . TYR A 1 72 ? 4.234 -4.908 -7.661 1.00 95.06 72 TYR A CA 1
ATOM 557 C C . TYR A 1 72 ? 5.207 -4.086 -6.811 1.00 95.06 72 TYR A C 1
ATOM 559 O O . TYR A 1 72 ? 6.411 -4.336 -6.865 1.00 95.06 72 TYR A O 1
ATOM 567 N N . VAL A 1 73 ? 4.721 -3.171 -5.966 1.00 94.88 73 VAL A N 1
ATOM 568 C CA . VAL A 1 73 ? 5.582 -2.520 -4.966 1.00 94.88 73 VAL A CA 1
ATOM 569 C C . VAL A 1 73 ? 6.071 -3.516 -3.920 1.00 94.88 73 VAL A C 1
ATOM 571 O O . VAL A 1 73 ? 7.244 -3.473 -3.560 1.00 94.88 73 VAL A O 1
ATOM 574 N N . GLU A 1 74 ? 5.225 -4.439 -3.464 1.00 93.62 74 GLU A N 1
ATOM 575 C CA . GLU A 1 74 ? 5.643 -5.505 -2.551 1.00 93.62 74 GLU A CA 1
ATOM 576 C C . GLU A 1 74 ? 6.685 -6.430 -3.194 1.00 93.62 74 GLU A C 1
ATOM 578 O O . GLU A 1 74 ? 7.726 -6.699 -2.589 1.00 93.62 74 GLU A O 1
ATOM 583 N N . LYS A 1 75 ? 6.471 -6.843 -4.452 1.00 95.50 75 LYS A N 1
ATOM 584 C CA . LYS A 1 75 ? 7.458 -7.618 -5.222 1.00 95.50 75 LYS A CA 1
ATOM 585 C C . LYS A 1 75 ? 8.792 -6.869 -5.340 1.00 95.50 75 LYS A C 1
ATOM 587 O O . LYS A 1 75 ? 9.831 -7.466 -5.063 1.00 95.50 75 LYS A O 1
ATOM 592 N N . ALA A 1 76 ? 8.774 -5.581 -5.697 1.00 97.19 76 ALA A N 1
ATOM 593 C CA . ALA A 1 76 ? 9.980 -4.755 -5.786 1.00 97.19 76 ALA A CA 1
ATOM 594 C C . ALA A 1 76 ? 10.697 -4.640 -4.431 1.00 97.19 76 ALA A C 1
ATOM 596 O O . ALA A 1 76 ? 11.906 -4.850 -4.355 1.00 97.19 76 ALA A O 1
ATOM 597 N N . TYR A 1 77 ? 9.953 -4.357 -3.357 1.00 97.12 77 TYR A N 1
ATOM 598 C CA . TYR A 1 77 ? 10.500 -4.231 -2.007 1.00 97.12 77 TYR A CA 1
ATOM 599 C C . TYR A 1 77 ? 11.168 -5.523 -1.543 1.00 97.12 77 TYR A C 1
ATOM 601 O O . TYR A 1 77 ? 12.302 -5.480 -1.082 1.00 97.12 77 TYR A O 1
ATOM 609 N N . ARG A 1 78 ? 10.522 -6.677 -1.743 1.00 96.81 78 ARG A N 1
ATOM 610 C CA . ARG A 1 78 ? 11.086 -7.982 -1.380 1.00 96.81 78 ARG A CA 1
ATOM 611 C C . ARG A 1 78 ? 12.444 -8.234 -2.037 1.00 96.81 78 ARG A C 1
ATOM 613 O O . ARG A 1 78 ? 13.357 -8.686 -1.357 1.00 96.81 78 ARG A O 1
ATOM 620 N N . ILE A 1 79 ? 12.593 -7.913 -3.325 1.00 96.75 79 ILE A N 1
ATOM 621 C CA . ILE A 1 79 ? 13.870 -8.071 -4.040 1.00 96.75 79 ILE A CA 1
ATOM 622 C C . ILE A 1 79 ? 14.946 -7.146 -3.460 1.00 96.75 79 ILE A C 1
ATOM 624 O O . ILE A 1 79 ? 16.059 -7.593 -3.195 1.00 96.75 79 ILE A O 1
ATOM 628 N N . VAL A 1 80 ? 14.615 -5.873 -3.223 1.00 97.12 80 VAL A N 1
ATOM 629 C CA . VAL A 1 80 ? 15.560 -4.898 -2.653 1.00 97.12 80 VAL A CA 1
ATOM 630 C C . VAL A 1 80 ? 15.973 -5.299 -1.233 1.00 97.12 80 VAL A C 1
ATOM 632 O O . VAL A 1 80 ? 17.150 -5.211 -0.898 1.00 97.12 80 VAL A O 1
ATOM 635 N N . THR A 1 81 ? 15.043 -5.790 -0.413 1.00 96.75 81 THR A N 1
ATOM 636 C CA . THR A 1 81 ? 15.333 -6.278 0.941 1.00 96.75 81 THR A CA 1
ATOM 637 C C . THR A 1 81 ? 16.240 -7.504 0.916 1.00 96.75 81 THR A C 1
ATOM 639 O O . THR A 1 81 ? 17.255 -7.496 1.599 1.00 96.75 81 THR A O 1
ATOM 642 N N . GLN A 1 82 ? 15.962 -8.501 0.069 1.00 96.19 82 GLN A N 1
ATOM 643 C CA . GLN A 1 82 ? 16.831 -9.678 -0.085 1.00 96.19 82 GLN A CA 1
ATOM 644 C C . GLN A 1 82 ? 18.253 -9.294 -0.519 1.00 96.19 82 GLN A C 1
ATOM 646 O O . GLN A 1 82 ? 19.234 -9.833 -0.011 1.00 96.19 82 GLN A O 1
ATOM 651 N N . GLN A 1 83 ? 18.379 -8.336 -1.443 1.00 95.56 83 GLN A N 1
ATOM 652 C CA . GLN A 1 83 ? 19.680 -7.806 -1.852 1.00 95.56 83 GLN A CA 1
ATOM 653 C C . GLN A 1 83 ? 20.387 -7.095 -0.693 1.00 95.56 83 GLN A C 1
ATOM 655 O O . GLN A 1 83 ? 21.574 -7.334 -0.485 1.00 95.56 83 GLN A O 1
ATOM 660 N N . ALA A 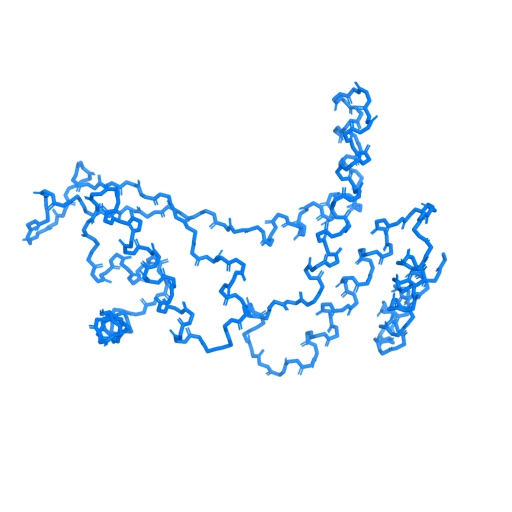1 84 ? 19.677 -6.265 0.076 1.00 96.06 84 ALA A N 1
ATOM 661 C CA . ALA A 1 84 ? 20.240 -5.596 1.246 1.00 96.06 84 ALA A CA 1
ATOM 662 C C . ALA A 1 84 ? 20.719 -6.608 2.301 1.00 96.06 84 ALA A C 1
ATOM 664 O O . ALA A 1 84 ? 21.846 -6.505 2.767 1.00 96.06 84 ALA A O 1
ATOM 665 N N . GLU A 1 85 ? 19.910 -7.618 2.623 1.00 95.62 85 GLU A N 1
ATOM 666 C CA . GLU A 1 85 ? 20.234 -8.672 3.598 1.00 95.62 85 GLU A CA 1
ATOM 667 C C . GLU A 1 85 ? 21.432 -9.533 3.175 1.00 95.62 85 GLU A C 1
ATOM 669 O O . GLU A 1 85 ? 22.135 -10.073 4.025 1.00 95.62 85 GLU A O 1
ATOM 674 N N . SER A 1 86 ? 21.699 -9.638 1.870 1.00 96.12 86 SER A N 1
ATOM 675 C CA . SER A 1 86 ? 22.884 -10.335 1.357 1.00 96.12 86 SER A CA 1
ATOM 676 C C . SER A 1 86 ? 24.194 -9.555 1.537 1.00 96.12 86 SER A C 1
ATOM 678 O O . SER A 1 86 ? 25.272 -10.114 1.327 1.00 96.12 86 SER A O 1
ATOM 680 N N . LEU A 1 87 ? 24.128 -8.271 1.913 1.00 96.19 87 LEU A N 1
ATOM 681 C CA . LEU A 1 87 ? 25.314 -7.453 2.156 1.00 96.19 87 LEU A CA 1
ATOM 682 C C . LEU A 1 87 ? 25.896 -7.759 3.546 1.00 96.19 87 LEU A C 1
ATOM 684 O O . LEU A 1 87 ? 25.155 -7.758 4.530 1.00 96.19 87 LEU A O 1
ATOM 688 N N . PRO A 1 88 ? 27.222 -7.966 3.651 1.00 92.38 88 PRO A N 1
ATOM 689 C CA . PRO A 1 88 ? 27.858 -8.486 4.863 1.00 92.38 88 PRO A CA 1
ATOM 690 C C . PRO A 1 88 ? 27.968 -7.477 6.017 1.00 92.38 88 PRO A C 1
ATOM 692 O O . PRO A 1 88 ? 28.227 -7.884 7.144 1.00 92.38 88 PRO A O 1
ATOM 695 N N . ASP A 1 89 ? 27.818 -6.181 5.746 1.00 94.81 89 ASP A N 1
ATOM 696 C CA . ASP A 1 89 ? 28.080 -5.095 6.694 1.00 94.81 89 ASP A CA 1
ATOM 697 C C . ASP A 1 89 ? 26.886 -4.133 6.753 1.00 94.81 89 ASP A C 1
ATOM 699 O O . ASP A 1 89 ? 26.337 -3.730 5.723 1.00 94.81 89 ASP A O 1
ATOM 703 N N . GLU A 1 90 ? 26.511 -3.732 7.965 1.00 92.50 90 GLU A N 1
ATOM 704 C CA . GLU A 1 90 ? 25.440 -2.776 8.241 1.00 92.50 90 GLU A CA 1
ATOM 705 C C . GLU A 1 90 ? 25.693 -1.421 7.559 1.00 92.50 90 GLU A C 1
ATOM 707 O O . GLU A 1 90 ? 24.771 -0.832 6.990 1.00 92.50 90 GLU A O 1
ATOM 712 N N . ALA A 1 91 ? 26.950 -0.965 7.483 1.00 95.31 91 ALA A N 1
ATOM 713 C CA . ALA A 1 91 ? 27.287 0.273 6.774 1.00 95.31 91 ALA A CA 1
ATOM 714 C C . ALA A 1 91 ? 26.980 0.183 5.265 1.00 95.31 91 ALA A C 1
ATOM 716 O O . ALA A 1 91 ? 26.527 1.152 4.643 1.00 95.31 91 ALA A O 1
ATOM 717 N N . TRP A 1 92 ? 27.175 -0.997 4.670 1.00 95.75 92 TRP A N 1
ATOM 718 C CA . TRP A 1 92 ? 26.854 -1.252 3.264 1.00 95.75 92 TRP A CA 1
ATOM 719 C C . TRP A 1 92 ? 25.348 -1.339 3.048 1.00 95.75 92 TRP A C 1
ATOM 721 O O . TRP A 1 92 ? 24.847 -0.819 2.048 1.00 95.75 92 TRP A O 1
ATOM 731 N N . GLN A 1 93 ? 24.616 -1.933 3.993 1.00 94.56 93 GLN A N 1
ATOM 732 C CA . GLN A 1 93 ? 23.154 -1.947 3.978 1.00 94.56 93 GLN A CA 1
ATOM 733 C C . GLN A 1 93 ? 22.590 -0.525 4.038 1.00 94.56 93 GLN A C 1
ATOM 735 O O . GLN A 1 93 ? 21.741 -0.161 3.219 1.00 94.56 93 GLN A O 1
ATOM 740 N N . GLU A 1 94 ? 23.102 0.321 4.935 1.00 92.62 94 GLU A N 1
ATOM 741 C CA . GLU A 1 94 ? 22.709 1.729 4.997 1.00 92.62 94 GLU A CA 1
ATOM 742 C C . GLU A 1 94 ? 22.959 2.452 3.671 1.00 92.62 94 GLU A C 1
ATOM 744 O O . GLU A 1 94 ? 22.066 3.126 3.147 1.00 92.62 94 GLU A O 1
ATOM 749 N N . GLN A 1 95 ? 24.159 2.313 3.100 1.00 95.25 95 GLN A N 1
ATOM 750 C CA . GLN A 1 95 ? 24.499 2.953 1.830 1.00 95.25 95 GLN A CA 1
ATOM 751 C C . GLN A 1 95 ? 23.621 2.440 0.680 1.00 95.25 95 GLN A C 1
ATOM 753 O O . GLN A 1 95 ? 23.192 3.222 -0.174 1.00 95.25 95 GLN A O 1
ATOM 758 N N . PHE A 1 96 ? 23.309 1.144 0.666 1.00 96.00 96 PHE A N 1
ATOM 759 C CA . PHE A 1 96 ? 22.414 0.529 -0.306 1.00 96.00 96 PHE A CA 1
ATOM 760 C C . PHE A 1 96 ? 21.005 1.131 -0.244 1.00 96.00 96 PHE A C 1
ATOM 762 O O . PHE A 1 96 ? 20.435 1.458 -1.289 1.00 96.00 96 PHE A O 1
ATOM 769 N N . TRP A 1 97 ? 20.472 1.366 0.959 1.00 95.12 97 TRP A N 1
ATOM 770 C CA . TRP A 1 97 ? 19.169 2.009 1.157 1.00 95.12 97 TRP A CA 1
ATOM 771 C C . TRP A 1 97 ? 19.152 3.509 0.845 1.00 95.12 97 TRP A C 1
ATOM 773 O O . TRP A 1 97 ? 18.084 4.056 0.568 1.00 95.12 97 TRP A O 1
ATOM 783 N N . ARG A 1 98 ? 20.307 4.190 0.854 1.00 95.00 98 ARG A N 1
ATOM 784 C CA . ARG A 1 98 ? 20.413 5.611 0.461 1.00 95.00 98 ARG A CA 1
ATOM 785 C C . ARG A 1 98 ? 20.267 5.833 -1.046 1.00 95.00 98 ARG A C 1
ATOM 787 O O . ARG A 1 98 ? 20.072 6.973 -1.467 1.00 95.00 98 ARG A O 1
ATOM 794 N N . ARG A 1 99 ? 20.333 4.781 -1.870 1.00 96.69 99 ARG A N 1
ATOM 795 C CA . ARG A 1 99 ? 20.104 4.897 -3.317 1.00 96.69 99 ARG A CA 1
ATOM 796 C C . ARG A 1 99 ? 18.673 5.393 -3.587 1.00 96.69 99 ARG A C 1
ATOM 798 O O . ARG A 1 99 ? 17.738 4.820 -3.023 1.00 96.69 99 ARG A O 1
ATOM 805 N N . PRO A 1 100 ? 18.469 6.395 -4.468 1.00 96.88 100 PRO A N 1
ATOM 806 C CA . PRO A 1 100 ? 17.156 7.015 -4.668 1.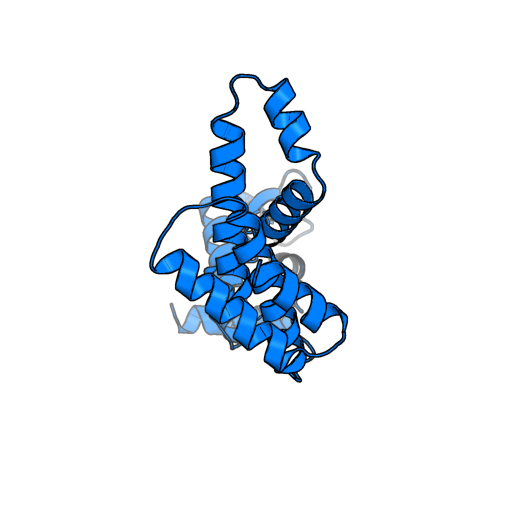00 96.88 100 PRO A CA 1
ATOM 807 C C . PRO A 1 100 ? 16.029 6.024 -4.977 1.00 96.88 100 PRO A C 1
ATOM 809 O O . PRO A 1 100 ? 14.969 6.096 -4.363 1.00 96.88 100 PRO A O 1
ATOM 812 N N . LEU A 1 101 ? 16.275 5.058 -5.868 1.00 95.69 101 LEU A N 1
ATOM 813 C CA . LEU A 1 101 ? 15.288 4.039 -6.230 1.00 95.69 101 LEU A CA 1
ATOM 814 C C . LEU A 1 101 ? 14.908 3.146 -5.039 1.00 95.69 101 LEU A C 1
ATOM 816 O O . LEU A 1 101 ? 13.728 2.921 -4.793 1.00 95.69 101 LEU A O 1
ATOM 820 N N . HIS A 1 102 ? 15.890 2.657 -4.280 1.00 97.19 102 HIS A N 1
ATOM 821 C CA . HIS A 1 102 ? 15.640 1.760 -3.146 1.00 97.19 102 HIS A CA 1
ATOM 822 C C . HIS A 1 102 ? 14.890 2.481 -2.027 1.00 97.19 102 HIS A C 1
ATOM 824 O O . HIS A 1 102 ? 13.959 1.927 -1.443 1.00 97.19 102 HIS A O 1
ATOM 830 N N . ASN A 1 103 ? 15.247 3.744 -1.775 1.00 95.50 103 ASN A N 1
ATOM 831 C CA . ASN A 1 103 ? 14.516 4.595 -0.848 1.00 95.50 103 ASN A CA 1
ATOM 832 C C . ASN A 1 103 ? 13.069 4.819 -1.320 1.00 95.50 103 ASN A C 1
ATOM 834 O O . ASN A 1 103 ? 12.143 4.652 -0.532 1.00 95.50 103 ASN A O 1
ATOM 838 N N . ALA A 1 104 ? 12.856 5.106 -2.609 1.00 95.25 104 ALA A N 1
ATOM 839 C CA . ALA A 1 104 ? 11.517 5.290 -3.165 1.00 95.25 104 ALA A CA 1
ATOM 840 C C . ALA A 1 104 ? 10.652 4.025 -3.034 1.00 95.25 104 ALA A C 1
ATOM 842 O O . ALA A 1 104 ? 9.508 4.113 -2.590 1.00 95.25 104 ALA A O 1
ATOM 843 N N . ILE A 1 105 ? 11.210 2.846 -3.337 1.00 95.81 105 ILE A N 1
ATOM 844 C CA . ILE A 1 105 ? 10.534 1.552 -3.162 1.00 95.81 105 ILE A CA 1
ATOM 845 C C . ILE A 1 105 ? 10.176 1.328 -1.687 1.00 95.81 105 ILE A C 1
ATOM 847 O O . ILE A 1 105 ? 9.026 1.010 -1.379 1.00 95.81 105 ILE A O 1
ATOM 851 N N . ARG A 1 106 ? 11.125 1.539 -0.763 1.00 95.38 106 ARG A N 1
ATOM 852 C CA . ARG A 1 106 ? 10.897 1.382 0.682 1.00 95.38 106 ARG A CA 1
ATOM 853 C C . ARG A 1 106 ? 9.816 2.328 1.193 1.00 95.38 106 ARG A C 1
ATOM 855 O O . ARG A 1 106 ? 8.904 1.877 1.878 1.00 95.38 106 ARG A O 1
ATOM 862 N N . ALA A 1 107 ? 9.886 3.608 0.839 1.00 90.44 107 ALA A N 1
ATOM 863 C CA . ALA A 1 107 ? 8.899 4.606 1.239 1.00 90.44 107 ALA A CA 1
ATOM 864 C C . ALA A 1 107 ? 7.503 4.259 0.698 1.00 90.44 107 ALA A C 1
ATOM 866 O O . ALA A 1 107 ? 6.514 4.317 1.427 1.00 90.44 107 ALA A O 1
ATOM 867 N N . ALA A 1 108 ? 7.421 3.826 -0.561 1.00 90.38 108 ALA A N 1
ATOM 868 C CA . ALA A 1 108 ? 6.171 3.414 -1.181 1.00 90.38 108 ALA A CA 1
ATOM 869 C C . ALA A 1 108 ? 5.583 2.149 -0.531 1.00 90.38 108 ALA A C 1
ATOM 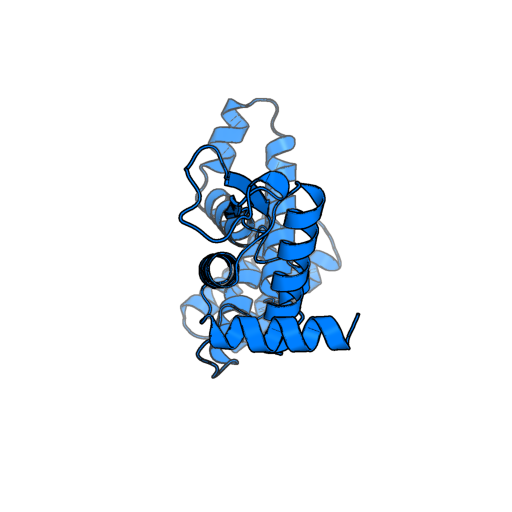871 O O . ALA A 1 108 ? 4.364 2.048 -0.386 1.00 90.38 108 ALA A O 1
ATOM 872 N N . TRP A 1 109 ? 6.416 1.186 -0.133 1.00 92.25 109 TRP A N 1
ATOM 873 C CA . TRP A 1 109 ? 5.969 0.002 0.600 1.00 92.25 109 TRP A CA 1
ATOM 874 C C . TRP A 1 109 ? 5.506 0.356 2.020 1.00 92.25 109 TRP A C 1
ATOM 876 O O . TRP A 1 109 ? 4.427 -0.068 2.429 1.00 92.25 109 TRP A O 1
ATOM 886 N N . GLN A 1 110 ? 6.261 1.197 2.739 1.00 87.00 110 GLN A N 1
ATOM 887 C CA . GLN A 1 110 ? 5.917 1.684 4.082 1.00 87.00 110 GLN A CA 1
ATOM 888 C C . GLN A 1 110 ? 4.596 2.458 4.101 1.00 87.00 110 GLN A C 1
ATOM 890 O O . GLN A 1 110 ? 3.775 2.240 4.987 1.00 87.00 110 GLN A O 1
ATOM 895 N N . ALA A 1 111 ? 4.351 3.308 3.102 1.00 82.44 111 ALA A N 1
ATOM 896 C CA . ALA A 1 111 ? 3.101 4.056 2.975 1.00 82.44 111 ALA A CA 1
ATOM 897 C C . ALA A 1 111 ? 1.863 3.152 2.821 1.00 82.44 111 ALA A C 1
ATOM 899 O O . ALA A 1 111 ? 0.752 3.584 3.119 1.00 82.44 111 ALA A O 1
ATOM 900 N N . ARG A 1 112 ? 2.054 1.907 2.365 1.00 79.31 112 ARG A N 1
ATOM 901 C CA . ARG A 1 112 ? 1.000 0.894 2.206 1.00 79.31 112 ARG A CA 1
ATOM 902 C C . ARG A 1 112 ? 0.876 -0.043 3.402 1.00 79.31 112 ARG A C 1
ATOM 904 O O . ARG A 1 112 ? -0.070 -0.826 3.449 1.00 79.31 112 ARG A O 1
ATOM 911 N N . GLN A 1 113 ? 1.817 0.004 4.344 1.00 80.12 113 GLN A N 1
ATOM 912 C CA . GLN A 1 113 ? 1.717 -0.822 5.535 1.00 80.12 113 GLN A CA 1
ATOM 913 C C . GLN A 1 113 ? 0.540 -0.360 6.395 1.00 80.12 113 GLN A C 1
ATOM 915 O O . GLN A 1 113 ? 0.265 0.844 6.460 1.00 80.12 113 GLN A O 1
ATOM 920 N N . PRO A 1 114 ? -0.152 -1.296 7.069 1.00 71.06 114 PRO A N 1
ATOM 921 C CA . PRO A 1 114 ? -1.207 -0.944 7.999 1.00 71.06 114 PRO A CA 1
ATOM 922 C C . PRO A 1 114 ? -0.664 0.047 9.033 1.00 71.06 114 PRO A C 1
ATOM 924 O O . PRO A 1 114 ? 0.185 -0.296 9.860 1.00 71.06 114 PRO A O 1
ATOM 927 N N . GLN A 1 115 ? -1.130 1.295 8.973 1.00 71.00 115 GLN A N 1
ATOM 928 C CA . GLN A 1 115 ? -0.680 2.314 9.909 1.00 71.00 115 GLN A CA 1
ATOM 929 C C . GLN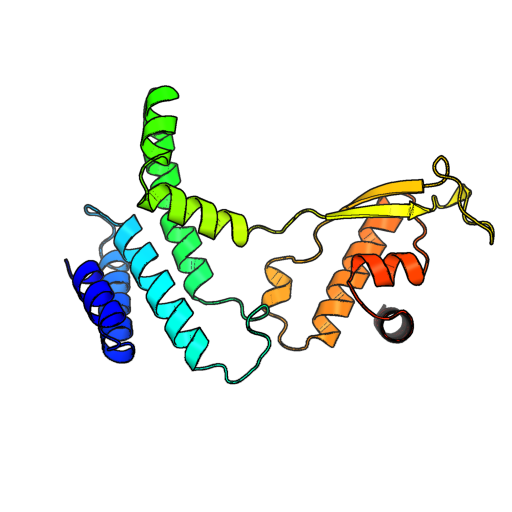 A 1 115 ? -1.261 2.004 11.282 1.00 71.00 115 GLN A C 1
ATOM 931 O O . GLN A 1 115 ? -2.468 1.815 11.446 1.00 71.00 115 GLN A O 1
ATOM 936 N N . LYS A 1 116 ? -0.383 1.928 12.277 1.00 80.88 116 LYS A N 1
ATOM 937 C CA . LYS A 1 116 ? -0.789 1.839 13.673 1.00 80.88 116 LYS A CA 1
ATOM 938 C C . LYS A 1 116 ? -1.275 3.215 14.110 1.00 80.88 116 LYS A C 1
ATOM 940 O O . LYS A 1 116 ? -0.549 4.197 13.986 1.00 80.88 116 LYS A O 1
ATOM 945 N N . ALA A 1 117 ? -2.497 3.278 14.614 1.00 82.62 117 ALA A N 1
ATOM 946 C CA . ALA A 1 117 ? -3.047 4.449 15.269 1.00 82.62 117 ALA A CA 1
ATOM 947 C C . ALA A 1 117 ? -3.159 4.183 16.766 1.00 82.62 117 ALA A C 1
ATOM 949 O O . ALA A 1 117 ? -3.358 3.048 17.203 1.00 82.62 117 ALA A O 1
ATOM 950 N N . ARG A 1 118 ? -3.058 5.252 17.548 1.00 86.44 118 ARG A N 1
ATOM 951 C CA . ARG A 1 118 ? -3.300 5.225 18.987 1.00 86.44 118 ARG A CA 1
ATOM 952 C C . ARG A 1 118 ? -4.576 5.986 19.282 1.00 86.44 118 ARG A C 1
ATOM 954 O O . ARG A 1 118 ? -4.821 7.035 18.690 1.00 86.44 118 ARG A O 1
ATOM 961 N N . VAL A 1 119 ? -5.394 5.443 20.170 1.00 87.00 119 VAL A N 1
ATOM 962 C CA . VAL A 1 119 ? -6.603 6.106 20.653 1.00 87.00 119 VAL A CA 1
ATOM 963 C C . VAL A 1 119 ? -6.683 5.963 22.165 1.00 87.00 119 VAL A C 1
ATOM 965 O O . VAL A 1 119 ? -6.472 4.877 22.701 1.00 87.00 119 VAL A O 1
ATOM 968 N N . CYS A 1 120 ? -6.985 7.060 22.852 1.00 86.69 120 CYS A N 1
ATOM 969 C CA . CYS A 1 120 ? -7.238 7.045 24.286 1.00 86.69 120 CYS A CA 1
ATOM 970 C C . CYS A 1 120 ? -8.722 6.767 24.520 1.00 86.69 120 CYS A C 1
ATOM 972 O O . CYS A 1 120 ? -9.562 7.563 24.103 1.00 86.69 120 CYS A O 1
ATOM 974 N N . LEU A 1 121 ? -9.046 5.648 25.166 1.00 85.56 121 LEU A N 1
ATOM 975 C CA . LEU A 1 121 ? -10.421 5.268 25.496 1.00 85.56 121 LEU A CA 1
ATOM 976 C C . LEU A 1 121 ? -10.617 5.244 27.015 1.00 85.56 121 LEU A C 1
ATOM 978 O O . LEU A 1 121 ? -9.677 4.916 27.739 1.00 85.56 121 LEU A O 1
ATOM 982 N N . PRO A 1 122 ? -11.821 5.537 27.530 1.00 82.81 122 PRO A N 1
ATOM 983 C CA . PRO A 1 122 ? -12.131 5.340 28.943 1.00 82.81 122 PRO A CA 1
ATOM 984 C C . PRO A 1 122 ? -11.938 3.878 29.364 1.00 82.81 122 PRO A C 1
ATOM 986 O O . PRO A 1 122 ? -12.267 2.965 28.601 1.00 82.81 122 PRO A O 1
ATOM 989 N N . ARG A 1 123 ? -11.449 3.639 30.586 1.00 82.06 123 ARG A N 1
ATOM 990 C CA . ARG A 1 123 ? -11.417 2.290 31.176 1.00 82.06 123 ARG A CA 1
ATOM 991 C C . ARG A 1 123 ? -12.830 1.799 31.482 1.00 82.06 123 ARG A C 1
ATOM 993 O O . ARG A 1 123 ? -13.722 2.576 31.820 1.00 82.06 123 ARG A O 1
ATOM 1000 N N . LEU A 1 124 ? -13.019 0.483 31.421 1.00 73.56 124 LEU A N 1
ATOM 1001 C CA . LEU A 1 124 ? -14.286 -0.179 31.738 1.00 73.56 124 LEU A CA 1
ATOM 1002 C C . LEU A 1 124 ? -14.799 0.179 33.142 1.00 73.56 124 LEU A C 1
ATOM 1004 O O . LEU A 1 124 ? -15.992 0.430 33.313 1.00 73.56 124 LEU A O 1
ATOM 1008 N N . GLU A 1 125 ? -13.887 0.241 34.112 1.00 66.31 125 GLU A N 1
ATOM 1009 C CA . GLU A 1 125 ? -14.167 0.452 35.539 1.00 66.31 125 GLU A CA 1
ATOM 1010 C C . GLU A 1 125 ? -14.518 1.905 35.890 1.00 66.31 125 GLU A C 1
ATOM 1012 O O . GLU A 1 125 ? -15.177 2.162 36.893 1.00 66.31 125 GLU A O 1
ATOM 1017 N N . THR A 1 126 ? -14.110 2.864 35.058 1.00 61.50 126 THR A N 1
ATOM 1018 C CA . THR A 1 126 ? -14.245 4.306 35.324 1.00 61.50 126 THR A CA 1
ATOM 1019 C C . THR A 1 126 ? -15.295 4.973 34.443 1.00 61.50 126 THR A C 1
ATOM 1021 O O . THR A 1 126 ? -15.477 6.188 34.513 1.00 61.50 126 THR A O 1
ATOM 1024 N N . ALA A 1 127 ? -16.013 4.196 33.625 1.00 57.62 127 ALA A N 1
ATOM 1025 C CA . ALA A 1 127 ? -17.041 4.676 32.709 1.00 57.62 127 ALA A CA 1
ATOM 1026 C C . ALA A 1 127 ? -18.337 5.078 33.448 1.00 57.62 127 ALA A C 1
ATOM 1028 O O . ALA A 1 127 ? -19.415 4.538 33.199 1.00 57.62 127 ALA A O 1
ATOM 1029 N N . VAL A 1 128 ? -18.229 6.026 34.379 1.00 57.16 128 VAL A N 1
ATOM 1030 C CA . VAL A 1 128 ? -19.346 6.727 35.017 1.00 57.16 128 VAL A CA 1
ATOM 1031 C C . VAL A 1 128 ? -19.562 8.038 34.262 1.00 57.16 128 VAL A C 1
ATOM 1033 O O . VAL A 1 128 ? -18.607 8.713 33.888 1.00 57.16 128 VAL A O 1
ATOM 1036 N N . ALA A 1 129 ? -20.823 8.380 33.990 1.00 52.56 129 ALA A N 1
ATOM 1037 C CA . ALA A 1 129 ? -21.211 9.527 33.170 1.00 52.56 129 ALA A CA 1
ATOM 1038 C C . ALA A 1 129 ? -20.647 10.858 33.719 1.00 52.56 129 ALA A C 1
ATOM 1040 O O . ALA A 1 129 ? -21.209 11.454 34.634 1.00 52.56 129 ALA A O 1
ATOM 1041 N N . GLY A 1 130 ? -19.536 11.327 33.147 1.00 57.78 130 GLY A N 1
ATOM 1042 C CA . GLY A 1 130 ? -18.829 12.546 33.545 1.00 57.78 130 GLY A CA 1
ATOM 1043 C C . GLY A 1 130 ? -17.469 12.663 32.849 1.00 57.78 130 GLY A C 1
ATOM 1044 O O . GLY A 1 130 ? -17.026 11.714 32.207 1.00 57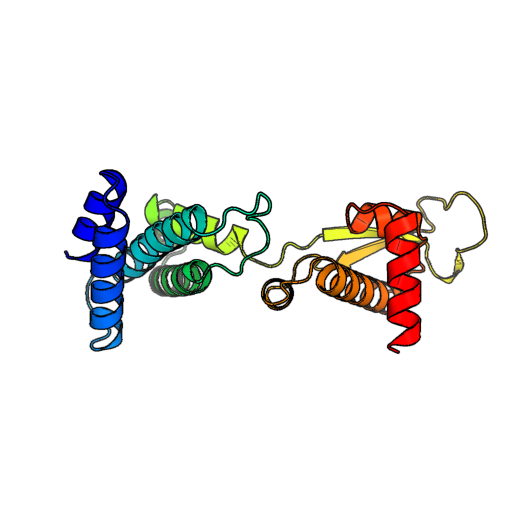.78 130 GLY A O 1
ATOM 1045 N N . ARG A 1 131 ? -16.819 13.838 32.929 1.00 53.59 131 ARG A N 1
ATOM 1046 C CA . ARG A 1 131 ? -15.486 14.077 32.338 1.00 53.59 131 ARG A CA 1
ATOM 1047 C C . ARG A 1 131 ? -14.492 13.046 32.882 1.00 53.59 131 ARG A C 1
ATOM 1049 O O . ARG A 1 131 ? -14.126 13.120 34.050 1.00 53.59 131 ARG A O 1
ATOM 1056 N N . THR A 1 132 ? -14.074 12.114 32.032 1.00 56.81 132 THR A N 1
ATOM 1057 C CA . THR A 1 132 ? -13.055 11.110 32.345 1.00 56.81 132 THR A CA 1
ATOM 1058 C C . THR A 1 132 ? -11.731 11.822 32.601 1.00 56.81 132 THR A C 1
ATOM 1060 O O . THR A 1 132 ? -11.246 12.564 31.744 1.00 56.81 132 THR A O 1
ATOM 1063 N N . ALA A 1 133 ? -11.174 11.653 33.797 1.00 61.56 133 ALA A N 1
ATOM 1064 C CA . ALA A 1 133 ? -9.854 12.183 34.115 1.00 61.56 133 ALA A CA 1
ATOM 1065 C C . ALA A 1 133 ? -8.768 11.406 33.337 1.00 61.56 133 ALA A C 1
ATOM 1067 O O . ALA A 1 133 ? -8.999 10.291 32.870 1.00 61.56 133 ALA A O 1
ATOM 1068 N N . VAL A 1 134 ? -7.590 12.002 33.124 1.00 59.38 134 VAL A N 1
ATOM 1069 C CA . VAL A 1 134 ? -6.527 11.409 32.276 1.00 59.38 134 VAL A CA 1
ATOM 1070 C C . VAL A 1 134 ? -6.068 10.039 32.804 1.00 59.38 134 VAL A C 1
ATOM 1072 O O . VAL A 1 134 ? -5.805 9.131 32.017 1.00 59.38 134 VAL A O 1
ATOM 1075 N N . ASP A 1 135 ? -6.066 9.853 34.123 1.00 63.56 135 ASP A N 1
ATOM 1076 C CA . ASP A 1 135 ? -5.771 8.598 34.833 1.00 63.56 135 ASP A CA 1
ATOM 1077 C C . ASP A 1 135 ? -6.836 7.500 34.639 1.00 63.56 135 ASP A C 1
ATOM 1079 O O . ASP A 1 135 ? -6.596 6.329 34.933 1.00 63.56 135 ASP A O 1
ATOM 1083 N N . GLN A 1 136 ? -7.999 7.855 34.093 1.00 75.00 136 GLN A N 1
ATOM 1084 C CA . GLN A 1 136 ? -9.130 6.962 33.848 1.00 75.00 136 GLN A CA 1
ATOM 1085 C C . GLN A 1 136 ? -9.219 6.489 32.390 1.00 75.00 136 GLN A C 1
ATOM 1087 O O . GLN A 1 136 ? -10.217 5.875 32.001 1.00 75.00 136 GLN A O 1
ATOM 1092 N N . THR A 1 137 ? -8.189 6.760 31.585 1.00 80.75 137 THR A N 1
ATOM 1093 C CA . THR A 1 137 ? -8.099 6.340 30.182 1.00 80.75 137 THR A CA 1
ATOM 1094 C C . THR A 1 137 ? -7.060 5.230 29.980 1.00 80.75 137 THR A C 1
ATOM 1096 O O . THR A 1 137 ? -6.202 4.978 30.832 1.00 80.75 137 THR A O 1
ATOM 1099 N N . ILE A 1 138 ? -7.174 4.510 28.867 1.00 85.44 138 ILE A N 1
ATOM 1100 C CA . ILE A 1 138 ? -6.168 3.582 28.346 1.00 85.44 138 ILE A CA 1
ATOM 1101 C C . ILE A 1 138 ? -5.816 3.977 26.920 1.00 85.44 138 ILE A C 1
ATOM 1103 O O . ILE A 1 138 ? -6.694 4.315 26.126 1.00 85.44 138 ILE A O 1
ATOM 1107 N N . GLU A 1 139 ? -4.530 3.922 26.596 1.00 88.56 139 GLU A N 1
ATOM 1108 C CA . GLU A 1 139 ? -4.055 4.064 25.225 1.00 88.56 139 GLU A CA 1
ATOM 1109 C C . GLU A 1 139 ? -4.137 2.702 24.535 1.00 88.56 139 GLU A C 1
ATOM 1111 O O . GLU A 1 139 ? -3.536 1.730 24.988 1.00 88.56 139 GLU A O 1
ATOM 1116 N N . ILE A 1 140 ? -4.888 2.634 23.440 1.00 89.00 140 ILE A N 1
ATOM 1117 C CA . ILE A 1 140 ? -5.022 1.435 22.618 1.00 89.00 140 ILE A CA 1
ATOM 1118 C C . ILE A 1 140 ? -4.323 1.675 21.288 1.00 89.00 140 ILE A C 1
ATOM 1120 O O . ILE A 1 140 ? -4.693 2.571 20.525 1.00 89.00 140 ILE A O 1
ATOM 1124 N N . GLU A 1 141 ? -3.341 0.828 20.989 1.00 89.12 141 GLU A N 1
ATOM 1125 C CA . GLU A 1 141 ? -2.771 0.713 19.651 1.00 89.12 141 GLU A CA 1
ATOM 1126 C C . GLU A 1 141 ? -3.655 -0.199 18.793 1.00 89.12 141 GLU A C 1
ATOM 1128 O O . GLU A 1 141 ? -3.959 -1.343 19.152 1.00 89.12 141 GLU A O 1
ATOM 1133 N N . TRP A 1 142 ? -4.080 0.308 17.641 1.00 87.94 142 TRP A N 1
ATOM 1134 C CA . TRP A 1 142 ? -4.931 -0.416 16.707 1.00 87.94 142 TRP A CA 1
ATOM 1135 C C . TRP A 1 142 ? -4.585 -0.075 15.259 1.00 87.94 142 TRP A C 1
ATOM 1137 O O . TRP A 1 142 ? -3.791 0.817 14.977 1.00 87.94 142 TRP A O 1
ATOM 1147 N N . THR A 1 143 ? -5.173 -0.818 14.326 1.00 85.94 143 THR A N 1
ATOM 1148 C CA . THR A 1 143 ? -4.912 -0.689 12.890 1.00 85.94 143 THR A CA 1
ATOM 1149 C C . THR A 1 143 ? -6.203 -0.264 12.188 1.00 85.94 143 THR A C 1
ATOM 1151 O O . THR A 1 143 ? -7.049 -1.127 11.907 1.00 85.94 143 THR A O 1
ATOM 1154 N N . PRO A 1 144 ? -6.395 1.045 11.921 1.00 80.69 144 PRO A N 1
ATOM 1155 C CA . PRO A 1 144 ? -7.615 1.556 11.305 1.00 80.69 144 PRO A CA 1
ATOM 1156 C C . PRO A 1 144 ? -7.801 1.015 9.895 1.00 80.69 144 PRO A C 1
ATOM 1158 O O . PRO A 1 144 ? -8.880 0.549 9.551 1.00 80.69 144 PRO A O 1
ATOM 1161 N N . THR A 1 145 ? -6.736 1.014 9.099 1.00 77.56 145 THR A N 1
ATOM 1162 C CA . THR A 1 145 ? -6.758 0.524 7.721 1.00 77.56 145 THR A CA 1
ATOM 1163 C C . THR A 1 145 ? -5.992 -0.784 7.658 1.00 77.56 145 THR A C 1
ATOM 1165 O O . THR A 1 145 ? -4.768 -0.796 7.774 1.00 77.56 145 THR A O 1
ATOM 1168 N N . HIS A 1 146 ? -6.714 -1.893 7.512 1.00 75.25 146 HIS A N 1
ATOM 1169 C CA . HIS A 1 146 ? -6.124 -3.202 7.249 1.00 75.25 146 HIS A CA 1
ATOM 1170 C C . HIS A 1 146 ? -6.122 -3.467 5.734 1.00 75.25 146 HIS A C 1
ATOM 1172 O O . HIS A 1 146 ? -7.076 -3.056 5.075 1.00 75.25 146 HIS A O 1
ATOM 1178 N N . PRO A 1 147 ? -5.125 -4.170 5.161 1.00 66.31 147 PRO A N 1
ATOM 1179 C CA . PRO A 1 147 ? -5.092 -4.486 3.729 1.00 66.31 147 PRO A CA 1
ATOM 1180 C C . PRO A 1 147 ? -6.400 -5.105 3.209 1.00 66.31 147 PRO A C 1
ATOM 1182 O O . PRO A 1 147 ? -6.927 -4.675 2.187 1.00 66.31 147 PRO A O 1
ATOM 1185 N N . ASP A 1 148 ? -6.997 -6.025 3.973 1.00 67.81 148 ASP A N 1
ATOM 1186 C CA . ASP A 1 148 ? -8.297 -6.633 3.650 1.00 67.81 148 ASP A CA 1
ATOM 1187 C C . ASP A 1 148 ? -9.462 -5.640 3.504 1.00 67.81 148 ASP A C 1
ATOM 1189 O O . ASP A 1 148 ? -10.466 -5.954 2.864 1.00 67.81 148 ASP A O 1
ATOM 1193 N N . ASP A 1 149 ? -9.375 -4.467 4.137 1.00 76.44 149 ASP A N 1
ATOM 1194 C CA . ASP A 1 149 ? -10.426 -3.449 4.071 1.00 76.44 149 ASP A CA 1
ATOM 1195 C C . ASP A 1 149 ? -10.504 -2.823 2.681 1.00 76.44 149 ASP A C 1
ATOM 1197 O O . ASP A 1 149 ? -11.561 -2.347 2.273 1.00 76.44 149 ASP A O 1
ATOM 1201 N N . ALA A 1 150 ? -9.402 -2.834 1.941 1.00 67.25 150 ALA A N 1
ATOM 1202 C CA . ALA A 1 150 ? -9.324 -2.177 0.653 1.00 67.25 150 ALA A CA 1
ATOM 1203 C C . ALA A 1 150 ? -9.960 -3.019 -0.482 1.00 67.25 150 ALA A C 1
ATOM 1205 O O . ALA A 1 150 ? -10.250 -2.486 -1.551 1.00 67.25 150 ALA A O 1
ATOM 1206 N N . TYR A 1 151 ? -10.286 -4.299 -0.246 1.00 68.88 151 TYR A N 1
ATOM 1207 C CA . TYR A 1 151 ? -11.149 -5.080 -1.150 1.00 68.88 151 TYR A CA 1
ATOM 1208 C C . TYR A 1 151 ? -12.643 -4.742 -0.994 1.00 68.88 151 TYR A C 1
ATOM 1210 O O . TYR A 1 151 ? -13.460 -5.128 -1.831 1.00 68.88 151 TYR A O 1
ATOM 1218 N N . ILE A 1 152 ? -13.025 -4.016 0.065 1.00 78.31 152 ILE A N 1
ATOM 1219 C CA . ILE A 1 152 ? -14.413 -3.624 0.323 1.00 78.31 152 ILE A CA 1
ATOM 1220 C C . ILE A 1 152 ? -14.701 -2.294 -0.381 1.00 78.31 152 ILE A C 1
ATOM 1222 O O . ILE A 1 152 ? -14.309 -1.225 0.091 1.00 78.31 152 ILE A O 1
ATOM 1226 N N . GLN A 1 153 ? -15.436 -2.377 -1.492 1.00 75.62 153 GLN A N 1
ATOM 1227 C CA . GLN A 1 153 ? -15.833 -1.220 -2.305 1.00 75.62 153 GLN A CA 1
ATOM 1228 C C . GLN A 1 153 ? -16.825 -0.299 -1.571 1.00 75.62 153 GLN A C 1
ATOM 1230 O O . GLN A 1 153 ? -16.736 0.925 -1.662 1.00 75.62 153 GLN A O 1
ATOM 1235 N N . ASP A 1 154 ? -17.755 -0.868 -0.797 1.00 83.25 154 ASP A N 1
ATOM 1236 C CA . ASP A 1 154 ? -18.735 -0.084 -0.042 1.00 83.25 154 ASP A CA 1
ATOM 1237 C C . ASP A 1 154 ? -18.092 0.561 1.202 1.00 83.25 154 ASP A C 1
ATOM 1239 O O . ASP A 1 154 ? -17.737 -0.103 2.185 1.00 83.25 154 ASP A O 1
ATOM 1243 N N . LYS A 1 155 ? -18.001 1.897 1.184 1.00 83.75 155 LYS A N 1
ATOM 1244 C CA . LYS A 1 155 ? -17.432 2.713 2.270 1.00 83.75 155 LYS A CA 1
ATOM 1245 C C . LYS A 1 155 ? -18.133 2.484 3.615 1.00 83.75 155 LYS A C 1
ATOM 1247 O O . LYS A 1 155 ? -17.490 2.579 4.662 1.00 83.75 155 LYS A O 1
ATOM 1252 N N . VAL A 1 156 ? -19.437 2.204 3.615 1.00 89.88 156 VAL A N 1
ATOM 1253 C CA . VAL A 1 156 ? -20.223 1.934 4.826 1.00 89.88 156 VAL A CA 1
ATOM 1254 C C . VAL A 1 156 ? -19.853 0.573 5.406 1.00 89.88 156 VAL A C 1
ATOM 1256 O O . VAL A 1 156 ? -19.580 0.482 6.603 1.00 89.88 156 VAL A O 1
ATOM 1259 N N . VAL A 1 157 ? -19.781 -0.467 4.571 1.00 88.50 157 VAL A N 1
ATOM 1260 C CA . VAL A 1 157 ? -19.376 -1.818 5.001 1.00 88.50 157 VAL A CA 1
ATOM 1261 C C . VAL A 1 157 ? -17.954 -1.796 5.558 1.00 88.50 157 VAL A C 1
ATOM 1263 O O . VAL A 1 157 ? -17.697 -2.337 6.635 1.00 88.50 157 VAL A O 1
ATOM 1266 N N . ARG A 1 158 ? -17.038 -1.093 4.886 1.00 88.00 158 ARG A N 1
ATOM 1267 C CA . ARG A 1 158 ? -15.657 -0.960 5.350 1.00 88.00 158 ARG A CA 1
ATOM 1268 C C . ARG A 1 158 ? -15.574 -0.261 6.702 1.00 88.00 158 ARG A C 1
ATOM 1270 O O . ARG A 1 158 ? -14.963 -0.795 7.624 1.00 88.00 158 ARG A O 1
ATOM 1277 N N . ARG A 1 159 ? -16.231 0.894 6.859 1.00 92.00 159 ARG A N 1
ATOM 1278 C CA . ARG A 1 159 ? -16.244 1.626 8.135 1.00 92.00 159 ARG A CA 1
ATOM 1279 C C . ARG A 1 159 ? -16.822 0.779 9.268 1.00 92.00 159 ARG A C 1
ATOM 1281 O O . ARG A 1 159 ? -16.294 0.813 10.375 1.00 92.00 159 ARG A O 1
ATOM 1288 N N . ARG A 1 160 ? -17.855 -0.028 9.003 1.00 92.62 160 ARG A N 1
ATOM 1289 C CA . ARG A 1 160 ? -18.399 -0.982 9.987 1.00 92.62 160 ARG A CA 1
ATOM 1290 C C . ARG A 1 160 ? -17.379 -2.046 10.386 1.00 92.62 160 ARG A C 1
ATOM 1292 O O . ARG A 1 160 ? -17.254 -2.332 11.572 1.00 92.62 160 ARG A O 1
ATOM 1299 N N . ARG A 1 161 ? -16.603 -2.579 9.437 1.00 90.69 161 ARG A N 1
ATOM 1300 C CA . ARG A 1 161 ? -15.518 -3.534 9.723 1.00 90.69 161 ARG A CA 1
ATOM 1301 C C . ARG A 1 161 ? -14.410 -2.906 10.575 1.00 90.69 161 ARG A C 1
ATOM 1303 O O . ARG A 1 161 ? -13.962 -3.522 11.540 1.00 90.69 161 ARG A O 1
ATOM 1310 N N . GLN A 1 162 ? -14.021 -1.666 10.275 1.00 91.56 162 GLN A N 1
ATOM 1311 C CA . GLN A 1 162 ? -13.053 -0.908 11.080 1.00 91.56 162 GLN A CA 1
ATOM 1312 C C . GLN A 1 162 ? -13.580 -0.646 12.497 1.00 91.56 162 GLN A C 1
ATOM 1314 O O . GLN A 1 162 ? -12.861 -0.844 13.475 1.00 91.56 162 GLN A O 1
ATOM 1319 N N . LEU A 1 163 ? -14.853 -0.258 12.613 1.00 93.69 163 LEU A N 1
ATOM 1320 C CA . LEU A 1 163 ? -15.530 -0.032 13.888 1.00 93.69 163 LEU A CA 1
ATOM 1321 C C . LEU A 1 163 ? -15.594 -1.311 14.732 1.00 93.69 163 LEU A C 1
ATOM 1323 O O . LEU A 1 163 ? -15.248 -1.276 15.909 1.00 93.69 163 LEU A O 1
ATOM 1327 N N . ALA A 1 164 ? -15.965 -2.445 14.134 1.00 92.25 164 ALA A N 1
ATOM 1328 C CA . ALA A 1 164 ? -15.968 -3.740 14.811 1.00 92.25 164 ALA A CA 1
ATOM 1329 C C . ALA A 1 164 ? -14.564 -4.130 15.305 1.00 92.25 164 ALA A C 1
ATOM 1331 O O . ALA A 1 164 ? -14.408 -4.571 16.443 1.00 92.25 164 ALA A O 1
ATOM 1332 N N . ARG A 1 165 ? -13.524 -3.895 14.492 1.00 91.75 165 ARG A N 1
ATOM 1333 C CA . ARG A 1 165 ? -12.127 -4.140 14.880 1.00 91.75 165 ARG A CA 1
ATOM 1334 C C . ARG A 1 165 ? -11.700 -3.281 16.070 1.00 91.75 165 ARG A C 1
ATOM 1336 O O . ARG A 1 165 ? -11.064 -3.799 16.987 1.00 91.75 165 ARG A O 1
ATOM 1343 N N . LEU A 1 166 ? -12.042 -1.991 16.064 1.00 92.44 166 LEU A N 1
ATOM 1344 C CA . LEU A 1 166 ? -11.742 -1.088 17.175 1.00 92.44 166 LEU A CA 1
ATOM 1345 C C . LEU A 1 166 ? -12.454 -1.526 18.458 1.00 92.44 166 LEU A C 1
ATOM 1347 O O . LEU A 1 166 ? -11.826 -1.567 19.510 1.00 92.44 166 LEU A O 1
ATOM 1351 N N . LEU A 1 167 ? -13.733 -1.901 18.371 1.00 92.88 167 LEU A N 1
ATOM 1352 C CA . LEU A 1 167 ? -14.497 -2.390 19.522 1.00 92.88 167 LEU A CA 1
ATOM 1353 C C . LEU A 1 167 ? -13.893 -3.669 20.108 1.00 92.88 167 LEU A C 1
ATOM 1355 O O . LEU A 1 167 ? -13.680 -3.724 21.313 1.00 92.88 167 LEU A O 1
ATOM 1359 N N . ALA A 1 168 ? -13.537 -4.644 19.267 1.00 91.38 168 ALA A N 1
ATOM 1360 C CA . ALA A 1 168 ? -12.897 -5.880 19.718 1.00 91.38 168 ALA A CA 1
ATOM 1361 C C . ALA A 1 168 ? -11.540 -5.615 20.396 1.00 91.38 168 ALA A C 1
ATOM 1363 O O . ALA A 1 168 ? -11.214 -6.220 21.416 1.00 91.38 168 ALA A O 1
ATOM 1364 N N . LYS A 1 169 ? -10.741 -4.679 19.861 1.00 92.12 169 LYS A N 1
ATOM 1365 C CA . LYS A 1 169 ? -9.479 -4.259 20.491 1.00 92.12 169 LYS A CA 1
ATOM 1366 C C . LYS A 1 169 ? -9.703 -3.531 21.811 1.00 92.12 169 LYS A C 1
ATOM 1368 O O . LYS A 1 169 ? -8.949 -3.774 22.749 1.00 92.12 169 LYS A O 1
ATOM 1373 N N . ALA A 1 170 ? -10.710 -2.664 21.876 1.00 91.25 170 ALA A N 1
ATOM 1374 C CA . ALA A 1 170 ? -11.064 -1.956 23.094 1.00 91.25 170 ALA A CA 1
ATOM 1375 C C . ALA A 1 170 ? -11.491 -2.934 24.187 1.00 91.25 170 ALA A C 1
ATOM 1377 O O . ALA A 1 170 ? -10.924 -2.901 25.271 1.00 91.25 170 ALA A O 1
ATOM 1378 N N . GLU A 1 171 ? -12.397 -3.859 23.881 1.00 90.06 171 GLU A N 1
ATOM 1379 C CA . GLU A 1 171 ? -12.847 -4.893 24.814 1.00 90.06 171 GLU A CA 1
ATOM 1380 C C . GLU A 1 171 ? -11.680 -5.743 25.331 1.00 90.06 171 GLU A C 1
ATOM 1382 O O . GLU A 1 171 ? -11.508 -5.877 26.542 1.00 90.06 171 GLU A O 1
ATOM 1387 N N . ALA A 1 172 ? -10.809 -6.219 24.434 1.00 89.12 172 ALA A N 1
ATOM 1388 C CA . ALA A 1 172 ? -9.638 -7.016 24.798 1.00 89.12 172 ALA A CA 1
ATOM 1389 C C . ALA A 1 172 ? -8.641 -6.283 25.719 1.00 89.12 172 ALA A C 1
ATOM 1391 O O . ALA A 1 172 ? -7.868 -6.934 26.418 1.00 89.12 172 ALA A O 1
ATOM 1392 N N . GLN A 1 173 ? -8.638 -4.947 25.716 1.00 89.81 173 GLN A N 1
ATOM 1393 C CA . GLN A 1 173 ? -7.756 -4.118 26.547 1.00 89.81 173 GLN A CA 1
ATOM 1394 C C . GLN A 1 173 ? -8.495 -3.446 27.717 1.00 89.81 173 GLN A C 1
ATOM 1396 O O . GLN A 1 173 ? -7.915 -2.613 28.409 1.00 89.81 173 GLN A O 1
ATOM 1401 N N . GLY A 1 174 ? -9.763 -3.800 27.964 1.00 87.50 174 GLY A N 1
ATOM 1402 C CA . GLY A 1 174 ? -10.559 -3.238 29.060 1.00 87.50 174 GLY A CA 1
ATOM 1403 C C . GLY A 1 174 ? -11.036 -1.799 28.820 1.00 87.50 174 GLY A C 1
ATOM 1404 O O . GLY A 1 174 ? -11.287 -1.056 29.769 1.00 87.50 174 GLY A O 1
ATOM 1405 N N . GLY A 1 175 ? -11.146 -1.385 27.560 1.00 87.75 175 GLY A N 1
ATOM 1406 C CA . GLY A 1 175 ? -11.648 -0.084 27.132 1.00 87.75 175 GLY A CA 1
ATOM 1407 C C . GLY A 1 175 ? -13.153 -0.076 26.909 1.00 87.75 175 GLY A C 1
ATOM 1408 O O . GLY A 1 175 ? -13.733 -1.034 26.401 1.00 87.75 175 GLY A O 1
ATOM 1409 N N . ARG A 1 176 ? -13.792 1.049 27.233 1.00 86.88 176 ARG A N 1
ATOM 1410 C CA . ARG A 1 176 ? -15.222 1.280 27.017 1.00 86.88 176 ARG A CA 1
ATOM 1411 C C . ARG A 1 176 ? -15.433 2.580 26.234 1.00 86.88 176 ARG A C 1
ATOM 1413 O O . ARG A 1 176 ? -15.745 3.612 26.826 1.00 86.88 176 ARG A O 1
ATOM 1420 N N . PRO A 1 177 ? -15.235 2.550 24.905 1.00 89.69 177 PRO A N 1
ATOM 1421 C CA . PRO A 1 177 ? -15.312 3.745 24.077 1.00 89.69 177 PRO A CA 1
ATOM 1422 C C . PRO A 1 177 ? -16.699 4.391 24.119 1.00 89.69 177 PRO A C 1
ATOM 1424 O O . PRO A 1 177 ? -17.725 3.712 24.021 1.00 89.69 177 PRO A O 1
ATOM 1427 N N . THR A 1 178 ? -16.736 5.719 24.182 1.00 90.31 178 THR A N 1
ATOM 1428 C CA . THR A 1 178 ? -17.948 6.496 23.923 1.00 90.31 178 THR A CA 1
ATOM 1429 C C . THR A 1 178 ? -18.161 6.685 22.419 1.00 90.31 178 THR A C 1
ATOM 1431 O O . THR A 1 178 ? -17.266 6.488 21.599 1.00 90.31 178 THR A O 1
ATOM 1434 N N . ILE A 1 179 ? -19.359 7.126 22.025 1.00 91.69 179 ILE A N 1
ATOM 1435 C CA . ILE A 1 179 ? -19.651 7.449 20.617 1.00 91.69 179 ILE A CA 1
ATOM 1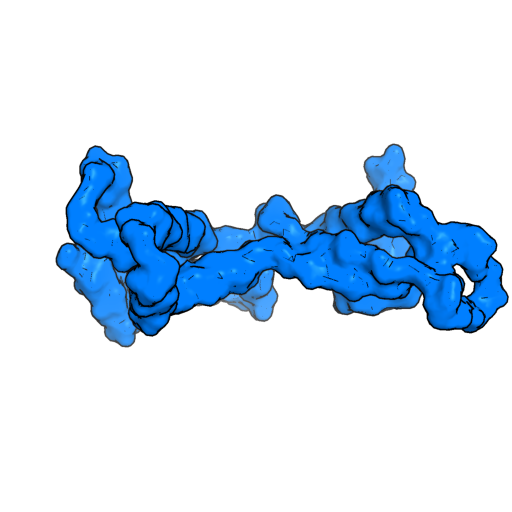436 C C . ILE A 1 179 ? -18.728 8.564 20.105 1.00 91.69 179 ILE A C 1
ATOM 1438 O O . ILE A 1 179 ? -18.360 8.548 18.932 1.00 91.69 179 ILE A O 1
ATOM 1442 N N . ALA A 1 180 ? -18.359 9.518 20.966 1.00 88.06 180 ALA A N 1
ATOM 1443 C CA . ALA A 1 180 ? -17.448 10.600 20.609 1.00 88.06 180 ALA A CA 1
ATOM 1444 C C . ALA A 1 180 ? -16.032 10.071 20.334 1.00 88.06 180 ALA A C 1
ATOM 1446 O O . ALA A 1 180 ? -15.436 10.454 19.330 1.00 88.06 180 ALA A O 1
ATOM 1447 N N . ASP A 1 181 ? -15.546 9.130 21.148 1.00 89.56 181 ASP A N 1
ATOM 1448 C CA . ASP A 1 181 ? -14.220 8.522 20.964 1.00 89.56 181 ASP A CA 1
ATOM 1449 C C . ASP A 1 181 ? -14.149 7.739 19.647 1.00 89.56 181 ASP A C 1
ATOM 1451 O O . ASP A 1 181 ? -13.209 7.890 18.871 1.00 89.56 181 ASP A O 1
ATOM 1455 N N . LEU A 1 182 ? -15.189 6.952 19.345 1.00 92.88 182 LEU A N 1
ATOM 1456 C CA . LEU A 1 182 ? -15.288 6.188 18.094 1.00 92.88 182 LEU A CA 1
ATOM 1457 C C . LEU A 1 182 ? -15.390 7.106 16.868 1.00 92.88 182 LEU A C 1
ATOM 1459 O O . LEU A 1 182 ? -14.807 6.817 15.824 1.00 92.88 182 LEU A O 1
ATOM 1463 N N . ALA A 1 183 ? -16.130 8.210 16.992 1.00 91.88 183 ALA A N 1
ATOM 1464 C CA . ALA A 1 183 ? -16.261 9.225 15.951 1.00 91.88 183 ALA A CA 1
ATOM 1465 C C . ALA A 1 183 ? -14.912 9.889 15.646 1.00 91.88 183 ALA A C 1
ATOM 1467 O O . ALA A 1 183 ? -14.533 9.983 14.478 1.00 91.88 183 ALA A O 1
ATOM 1468 N N . ALA A 1 184 ? -14.167 10.273 16.684 1.00 87.81 184 ALA A N 1
ATOM 1469 C CA . ALA A 1 184 ? -12.830 10.836 16.544 1.00 87.81 184 ALA A CA 1
ATOM 1470 C C . ALA A 1 184 ? -11.849 9.825 15.925 1.00 87.81 184 ALA A C 1
ATOM 1472 O O . ALA A 1 184 ? -11.159 10.152 14.961 1.00 87.81 184 ALA A O 1
ATOM 1473 N N . ALA A 1 185 ? -11.840 8.580 16.412 1.00 89.44 185 ALA A N 1
ATOM 1474 C CA . ALA A 1 185 ? -10.929 7.534 15.944 1.00 89.44 185 ALA A CA 1
ATOM 1475 C C . ALA A 1 185 ? -11.114 7.173 14.458 1.00 89.44 185 ALA A C 1
ATOM 1477 O O . ALA A 1 185 ? -10.149 6.825 13.783 1.00 89.44 185 ALA A O 1
ATOM 1478 N N . LEU A 1 186 ? -12.346 7.256 13.943 1.00 89.31 186 LEU A N 1
ATOM 1479 C CA . LEU A 1 186 ? -12.695 6.931 12.552 1.00 89.31 186 LEU A CA 1
ATOM 1480 C C . LEU A 1 186 ? -12.920 8.169 11.671 1.00 89.31 186 LEU A C 1
ATOM 1482 O O . LEU A 1 186 ? -13.457 8.032 10.569 1.00 89.31 186 LEU A O 1
ATOM 1486 N N . ASN A 1 187 ? -12.579 9.368 12.160 1.00 89.06 187 ASN A N 1
ATOM 1487 C CA . ASN A 1 187 ? -12.830 10.646 11.486 1.00 89.06 187 ASN A CA 1
ATOM 1488 C C . ASN A 1 187 ? -14.253 10.735 10.886 1.00 89.06 187 ASN A C 1
ATOM 1490 O O . ASN A 1 187 ? -14.457 11.034 9.710 1.00 89.06 187 ASN A O 1
ATOM 1494 N N . SER A 1 188 ? -15.254 10.364 11.684 1.00 93.06 188 SER A N 1
ATOM 1495 C CA . SER A 1 188 ? -16.647 10.209 11.261 1.00 93.06 188 SER A CA 1
ATOM 1496 C C . SER A 1 188 ? -17.585 10.955 12.201 1.00 93.06 188 SER A C 1
ATOM 1498 O O . SER A 1 188 ? -17.281 11.163 13.369 1.00 93.06 188 SER A O 1
ATOM 1500 N N . SER A 1 189 ? -18.770 11.341 11.722 1.00 93.88 189 SER A N 1
ATOM 1501 C CA . SER A 1 189 ? -19.733 12.043 12.581 1.00 93.88 189 SER A CA 1
ATOM 1502 C C . SER A 1 189 ? -20.353 11.110 13.644 1.00 93.88 189 SER A C 1
ATOM 1504 O O . SER A 1 189 ? -20.620 9.938 13.344 1.00 93.88 189 SER A O 1
ATOM 1506 N N . PRO A 1 190 ? -20.688 11.600 14.855 1.00 94.38 190 PRO A N 1
ATOM 1507 C CA . PRO A 1 190 ? -21.386 10.798 15.865 1.00 94.38 190 PRO A CA 1
ATOM 1508 C C . PRO A 1 190 ? -22.709 10.171 15.376 1.00 94.38 190 PRO A C 1
ATOM 1510 O O . PRO A 1 190 ? -22.962 9.005 15.694 1.00 94.38 190 PRO A O 1
ATOM 1513 N N . PRO A 1 191 ? -23.557 10.858 14.574 1.00 96.50 191 PRO A N 1
ATOM 1514 C CA . PRO A 1 191 ? -24.726 10.229 13.953 1.00 96.50 191 PRO A CA 1
ATOM 1515 C C . PRO A 1 191 ? -24.378 9.059 13.025 1.00 96.50 191 PRO A C 1
ATOM 1517 O O . PRO A 1 191 ? -25.095 8.059 13.014 1.00 96.50 191 PRO A O 1
ATOM 1520 N N . THR A 1 192 ? -23.280 9.156 12.268 1.00 95.19 192 THR A N 1
ATOM 1521 C CA . THR A 1 192 ? -22.796 8.064 11.409 1.00 95.19 192 THR A CA 1
ATOM 1522 C C . THR A 1 192 ? -22.409 6.846 12.244 1.00 95.19 192 THR A C 1
ATOM 1524 O O . THR A 1 192 ? -22.919 5.757 11.991 1.00 95.19 192 THR A O 1
ATOM 1527 N N . ILE A 1 193 ? -21.607 7.041 13.296 1.00 96.56 193 ILE A N 1
ATOM 1528 C CA . ILE A 1 193 ? -21.206 5.960 14.208 1.00 96.56 193 ILE A CA 1
ATOM 1529 C C . ILE A 1 193 ? -22.419 5.301 14.869 1.00 96.56 193 ILE A C 1
ATOM 1531 O O . ILE A 1 193 ? -22.490 4.077 14.929 1.00 96.56 193 ILE A O 1
ATOM 1535 N N . LYS A 1 194 ? -23.417 6.079 15.313 1.00 95.38 194 LYS A N 1
ATOM 1536 C CA . LYS A 1 194 ? -24.665 5.527 15.874 1.00 95.38 194 LYS A CA 1
ATOM 1537 C C . LYS A 1 194 ? -25.369 4.580 14.901 1.00 95.38 194 LYS A C 1
ATOM 1539 O O . LYS A 1 194 ? -25.788 3.497 15.309 1.00 95.38 194 LYS A O 1
ATOM 1544 N N . ARG A 1 195 ? -25.501 4.978 13.629 1.00 95.25 195 ARG A N 1
ATOM 1545 C CA . ARG A 1 195 ? -26.128 4.140 12.593 1.00 95.25 195 ARG A CA 1
ATOM 1546 C C . ARG A 1 195 ? -25.334 2.859 12.347 1.00 95.25 195 ARG A C 1
ATOM 1548 O O . ARG A 1 195 ? -25.940 1.800 12.216 1.00 95.25 195 ARG A O 1
ATOM 1555 N N . ASP A 1 196 ? -24.008 2.949 12.324 1.00 95.38 196 ASP A N 1
ATOM 1556 C CA . ASP A 1 196 ? -23.143 1.792 12.087 1.00 95.38 196 ASP A CA 1
ATOM 1557 C C . ASP A 1 196 ? -23.125 0.819 13.268 1.00 95.38 196 ASP A C 1
ATOM 1559 O O . ASP A 1 196 ? -23.266 -0.379 13.050 1.00 95.38 196 ASP A O 1
ATOM 1563 N N . LEU A 1 197 ? -23.080 1.307 14.513 1.00 95.62 197 LEU A N 1
ATOM 1564 C CA . LEU A 1 197 ? -23.246 0.468 15.707 1.00 95.62 197 LEU A CA 1
ATOM 1565 C C . LEU A 1 197 ? -24.587 -0.275 15.698 1.00 95.62 197 LEU A C 1
ATOM 1567 O O . LEU A 1 197 ? -24.648 -1.451 16.043 1.00 95.62 197 LEU A O 1
ATOM 1571 N N . ALA A 1 198 ? -25.667 0.401 15.298 1.00 93.88 198 ALA A N 1
ATOM 1572 C CA . ALA A 1 198 ? -26.986 -0.216 15.201 1.00 93.88 198 ALA A CA 1
ATOM 1573 C C . ALA A 1 198 ? -27.076 -1.267 14.084 1.00 93.88 198 ALA A C 1
ATOM 1575 O O . ALA A 1 198 ? -27.924 -2.152 14.161 1.00 93.88 198 ALA A O 1
ATOM 1576 N N . ALA A 1 199 ? -26.264 -1.154 13.031 1.00 92.88 199 ALA A N 1
ATOM 1577 C CA . ALA A 1 199 ? -26.157 -2.178 11.995 1.00 92.88 199 ALA A CA 1
ATOM 1578 C C . ALA A 1 199 ? -25.332 -3.373 12.490 1.00 92.88 199 ALA A C 1
ATOM 1580 O O . ALA A 1 199 ? -25.831 -4.486 12.465 1.00 92.88 199 ALA A O 1
ATOM 1581 N N . ILE A 1 200 ? -24.150 -3.131 13.068 1.00 92.06 200 ILE A N 1
ATOM 1582 C CA . ILE A 1 200 ? -23.283 -4.187 13.620 1.00 92.06 200 ILE A CA 1
ATOM 1583 C C . ILE A 1 200 ? -24.031 -5.045 14.649 1.00 92.06 200 ILE A C 1
ATOM 1585 O O . ILE A 1 200 ? -23.916 -6.259 14.626 1.00 92.06 200 ILE A O 1
ATOM 1589 N N . ARG A 1 201 ? -24.847 -4.434 15.519 1.00 90.19 201 ARG A N 1
ATOM 1590 C CA . ARG A 1 201 ? -25.665 -5.164 16.508 1.00 90.19 201 ARG A CA 1
ATOM 1591 C C . ARG A 1 201 ? -26.774 -6.030 15.908 1.00 90.19 201 ARG A C 1
ATOM 1593 O O . ARG A 1 201 ? -27.305 -6.867 16.619 1.00 90.19 201 ARG A O 1
ATOM 1600 N N . ARG A 1 202 ? -27.200 -5.759 14.673 1.00 87.31 202 ARG A N 1
ATOM 1601 C CA . ARG A 1 202 ? -28.189 -6.585 13.963 1.00 87.31 202 ARG A CA 1
ATOM 1602 C C . ARG A 1 202 ? -27.538 -7.766 13.249 1.00 87.31 202 ARG A C 1
ATOM 1604 O O . ARG A 1 202 ? -28.224 -8.747 12.997 1.00 87.31 202 ARG A O 1
ATOM 1611 N N . ASP A 1 203 ? -26.252 -7.639 12.939 1.00 78.62 203 ASP A N 1
ATOM 1612 C CA . ASP A 1 203 ? -25.469 -8.624 12.195 1.00 78.62 203 ASP A CA 1
ATOM 1613 C C . ASP A 1 203 ? -24.670 -9.574 13.122 1.00 78.62 203 ASP A C 1
ATOM 1615 O O . ASP A 1 203 ? -24.023 -10.495 12.625 1.00 78.62 203 ASP A O 1
ATOM 1619 N N . ALA A 1 204 ? -24.692 -9.337 14.442 1.00 65.62 204 ALA A N 1
ATOM 1620 C CA . ALA A 1 204 ? -24.043 -10.134 15.491 1.00 65.62 204 ALA A CA 1
ATOM 1621 C C . ALA A 1 204 ? -25.061 -11.007 16.233 1.00 65.62 204 ALA A C 1
ATOM 1623 O O . ALA A 1 204 ? -24.711 -12.167 16.541 1.00 65.62 204 ALA A O 1
#

=== Feature glossary ===
Legend for the data blocks above and below:

— What the protein is —

Sequence gives the chain of amino acids in standard one-letter code (A=alanine, C=cysteine, …, Y=tyrosine), read N→C. It is the only feature that is directly encoded by the gene; all structural features are derived from the folded form of this sequence.

The annotation block draws on four external resources. InterPro: which protein families and domains the sequence belongs to. GO: standardized terms for what the protein does, what process it participates in, and where in the cell it acts. CATH: which structural fold it has in the CATH hierarchy. Organism: the species of origin.

— Where its atoms are —

Atomic coordinates in PDBx/mmCIF format — the same representation the Protein Data Bank distributes. Each line of the _atom_site loop places one backbone atom in Cartesian space (units: ångströms, origin: arbitrary).

Six rendered views show the 3D structure from the faces of a cube — i.e. along ±x, ±y, ±z. Rendering representation is drawn randomly per protein from cartoon (secondary-structure ribbons), sticks (backbone bonds), or molecular surface; coloring is either N→C rainbow (blue at the N-terminus through red at the C-terminus) or one color per chain.

— Local backbone conformation —

DSSP 8-state secondary structure assigns each residue one of H (α-helix), G (3₁₀-helix), I (π-helix), E (extended β-strand), B (isolated β-bridge), T (hydrogen-bonded turn), S (bend), or '-' (coil). The assignment is computed from backbone hydrogen-bond geometry via the Kabsch–Sander algorithm.

P-SEA three-state annotation labels each residue as helix, strand, or coil based purely on the geometry of the Cα trace. It serves as a fallback when the full backbone (and thus DSSP) is unavailable.

φ (phi) and ψ (psi) are the two rotatable backbone dihedrals per residue: φ is the C(i-1)–N–Cα–C torsion, ψ is the N–Cα–C–N(i+1) torsion, both in degrees on (−180°, 180°]. α-helical residues cluster near (−60°, −45°); β-strand residues near (−120°, +130°). A Ramachandran plot is simply a scatter of (φ, ψ) for every residue.

— Global shape and packing —

Radius of gyration (Rg) is the root-mean-square distance of Cα atoms from their centroid — a single number for overall size and compactness. A globular domain of N residues has Rg ≈ 2.2·N^0.38 Å; an extended or disordered chain has a much larger Rg. The Cα contact count is the number of residue pairs whose Cα atoms are within 8 Å and are more than four positions apart in sequence — a standard proxy for tertiary packing density. The bounding box is the smallest axis-aligned box enclosing all Cα atoms.

Accessible surface area quantifies burial. A residue with SASA near zero is packed into the hydrophobic core; one with SASA >100 Å² sits on the surface. Computed here via the Shrake–Rupley numerical algorithm with a 1.4 Å probe.

The contact map is a binary N×N matrix image: pixel (i, j) is dark where Cα_i and Cα_j are within 8 Å and |i−j|>4. Because the |i−j|>4 filter removes local helical contacts, off-diagonal stripes parallel to the main diagonal indicate parallel β-sheets; stripes perpendicular to it indicate antiparallel β-sheets. The Ramachandran plot scatters every residue's (φ, ψ) pair against the sterically allowed regions. The PAE heatmap renders the predicted-aligned-error matrix.

— Structural neighborhood —

A 3Di character summarizes, for each residue, the relative orientation of the Cα frame of its nearest spatial neighbor. Because it encodes fold topology rather than chemistry, 3Di alignments detect remote structural similarity that sequence alignment misses.

Structural nearest neighbors (via Foldseek easy-search vs the PDB). Reported per hit: target PDB id, E-value, and alignment TM-score. A TM-score above ~0.5 is the conventional threshold for 'same fold'.

— Confidence and disorder —

For AlphaFold models, the B-factor field carries pLDDT — the model's own estimate of local accuracy on a 0–100 scale. Regions with pLDDT<50 should be treated as essentially unmodeled; they often correspond to intrinsically disordered segments.

B-factor (Debye–Waller factor) reflects atomic displacement in the crystal lattice. It is an experimental observable (units Å²), not a prediction; low values mean the atom is pinned down, high values mean it moves or is heterogeneous across the crystal.

Predicted Aligned Error (PAE) is an AlphaFold confidence matrix: entry (i, j) is the expected error in the position of residue j, in ångströms, when the prediction is superimposed on the true structure at residue i. Low PAE within a block of residues means that block is internally rigid and well-predicted; high PAE between two blocks means their relative placement is uncertain even if each block individually is confident.